Protein AF-A0A257W287-F1 (afdb_monomer_lite)

Radius of gyration: 28.53 Å; chains: 1; bounding box: 64×40×106 Å

Foldseek 3Di:
DDDDDDDDDDDDDDDDDDDDDPPPPCPFKFFKDFAFFFKFFAFFPALDDFFFFDKAAAFRWGFKTFIFAFKWKAFPAKWWDDFLNDIDIDGRPFTWTWTPDMDIQCCVVFDPPKIKTKGPDLPQCVVVVVVVVVVVPPVVPVFFDSRKIKMFIDRPNPQWTQWIAIGGGPGRVRGDIDGTDITGIDMDGGHGQPADFMWTKTWHFDAQFLATAIFIWTAGNRDTDGAQWEWEDEPDDPDDTDTGGNGRRPGQVNPQDWDDDDQWIKTFHHADRPSRMTTIRGDDHRDRDSWRFDDDNHYTYTYD

Sequence (304 aa):
MKTAARRALAMVTAGPMLALWSTPTFAGSKPYDATLTGYVVQQSGKSMSLGEGVVLKEHDVVFRGKLAWFDTATLATPVTFTAAGGEFTVVQTAVLRLAAKVIGGDLETLPKGTRTYCDNNHHNTAKGLANLASAGLLSLGARLRSDTQVCLVDKDANGDFESAFVIGIKKPEDRHLVDITPVTYTDKMLTPIEGDSVVEVEYLDGDALSGPQFSINMRVAGEHFQFAALHMFALRSGSIPMRVPSRQPVKAKKLPQYLSFGSAQLMAQAIDPFTRAATVDILSDFRLDGFVIQPLPQYLYIYY

Structure (mmCIF, N/CA/C/O backbone):
data_AF-A0A257W287-F1
#
_entry.id   AF-A0A257W287-F1
#
loop_
_atom_site.group_PDB
_atom_site.id
_atom_site.type_symbol
_atom_site.label_atom_id
_atom_site.label_alt_id
_atom_site.label_comp_id
_atom_site.label_asym_id
_atom_site.label_entity_id
_atom_site.label_seq_id
_atom_site.pdbx_PDB_ins_code
_atom_site.Cartn_x
_atom_site.Cartn_y
_atom_site.Cartn_z
_atom_site.occupancy
_atom_site.B_iso_or_equiv
_atom_site.auth_seq_id
_atom_site.auth_comp_id
_atom_site.auth_asym_id
_atom_site.auth_atom_id
_atom_site.pdbx_PDB_model_num
ATOM 1 N N . MET A 1 1 ? 41.397 -10.241 73.190 1.00 38.38 1 MET A N 1
ATOM 2 C CA . MET A 1 1 ? 40.878 -8.856 73.216 1.00 38.38 1 M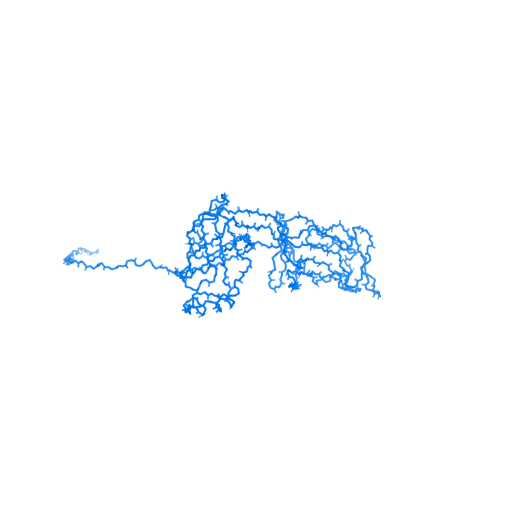ET A CA 1
ATOM 3 C C . MET A 1 1 ? 39.368 -8.901 73.436 1.00 38.38 1 MET A C 1
ATOM 5 O O . MET A 1 1 ? 38.695 -9.525 72.636 1.00 38.38 1 MET A O 1
ATOM 9 N N . LYS A 1 2 ? 38.908 -8.314 74.555 1.00 33.53 2 LYS A N 1
ATOM 10 C CA . LYS A 1 2 ? 37.625 -7.612 74.822 1.00 33.53 2 LYS A CA 1
ATOM 11 C C . LYS A 1 2 ? 36.305 -8.214 74.274 1.00 33.53 2 LYS A C 1
ATOM 13 O O . LYS A 1 2 ? 36.070 -8.192 73.078 1.00 33.53 2 LYS A O 1
ATOM 18 N N . THR A 1 3 ? 35.477 -8.819 75.144 1.00 32.03 3 THR A N 1
ATOM 19 C CA . THR A 1 3 ? 34.217 -8.270 75.748 1.00 32.03 3 THR A CA 1
ATOM 20 C C . THR A 1 3 ? 33.132 -7.897 74.727 1.00 32.03 3 THR A C 1
ATOM 22 O O . THR A 1 3 ? 33.350 -7.015 73.914 1.00 32.03 3 THR A O 1
ATOM 25 N N . ALA A 1 4 ? 31.998 -8.599 74.657 1.00 32.81 4 ALA A N 1
ATOM 26 C CA . ALA A 1 4 ? 30.838 -8.593 75.569 1.00 32.81 4 ALA A CA 1
ATOM 27 C C . ALA A 1 4 ? 29.688 -7.694 75.067 1.00 32.81 4 ALA A C 1
ATOM 29 O O . ALA A 1 4 ? 29.856 -6.496 74.895 1.00 32.81 4 ALA A O 1
ATOM 30 N N . ALA A 1 5 ? 28.527 -8.338 74.899 1.00 32.84 5 ALA A N 1
ATOM 31 C CA . ALA A 1 5 ? 27.182 -7.934 75.318 1.00 32.84 5 ALA A CA 1
ATOM 32 C C . ALA A 1 5 ? 26.732 -6.460 75.226 1.00 32.84 5 ALA A C 1
ATOM 34 O O . ALA A 1 5 ? 27.292 -5.589 75.884 1.00 32.84 5 ALA A O 1
ATOM 35 N N . ARG A 1 6 ? 25.550 -6.261 74.616 1.00 36.09 6 ARG A N 1
ATOM 36 C CA . ARG A 1 6 ? 24.367 -5.535 75.156 1.00 36.09 6 ARG A CA 1
ATOM 37 C C . ARG A 1 6 ? 23.247 -5.608 74.095 1.00 36.09 6 ARG A C 1
ATOM 39 O O . ARG A 1 6 ? 23.509 -5.315 72.940 1.00 36.09 6 ARG A O 1
ATOM 46 N N . ARG A 1 7 ? 22.078 -6.229 74.349 1.00 33.03 7 ARG A N 1
ATOM 47 C CA . ARG A 1 7 ? 20.906 -5.718 75.115 1.00 33.03 7 ARG A CA 1
ATOM 48 C C . ARG A 1 7 ? 20.539 -4.285 74.697 1.00 33.03 7 ARG A C 1
ATOM 50 O O . ARG A 1 7 ? 21.424 -3.450 74.668 1.00 33.03 7 ARG A O 1
ATOM 57 N N . ALA A 1 8 ? 19.295 -3.867 74.507 1.00 29.14 8 ALA A N 1
ATOM 58 C CA . ALA A 1 8 ? 17.949 -4.440 74.552 1.00 29.14 8 ALA A CA 1
ATOM 59 C C . ALA A 1 8 ? 16.9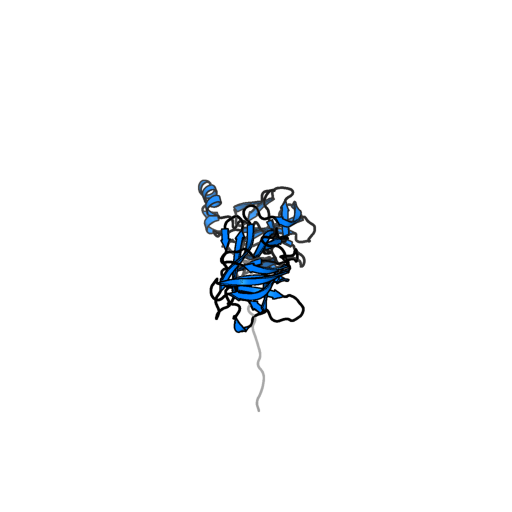80 -3.252 74.307 1.00 29.14 8 ALA A C 1
ATOM 61 O O . ALA A 1 8 ? 17.412 -2.114 74.475 1.00 29.14 8 ALA A O 1
ATOM 62 N N . LEU A 1 9 ? 15.684 -3.545 74.100 1.00 26.72 9 LEU A N 1
ATOM 63 C CA . LEU A 1 9 ? 14.518 -2.657 74.337 1.00 26.72 9 LEU A CA 1
ATOM 64 C C . LEU A 1 9 ? 14.359 -1.451 73.381 1.00 26.72 9 LEU A C 1
ATOM 66 O O . LEU A 1 9 ? 15.337 -0.853 72.971 1.00 26.72 9 LEU A O 1
ATOM 70 N N . ALA A 1 10 ? 13.170 -0.990 72.985 1.00 28.42 10 ALA A N 1
ATOM 71 C CA . ALA A 1 10 ? 11.774 -1.230 73.372 1.00 28.42 10 ALA A CA 1
ATOM 72 C C . ALA A 1 10 ? 10.884 -0.855 72.154 1.00 28.42 10 ALA A C 1
ATOM 74 O O . ALA A 1 10 ? 11.249 0.028 71.385 1.00 28.42 10 ALA A O 1
ATOM 75 N N . MET A 1 11 ? 9.842 -1.611 71.792 1.00 31.05 11 MET A N 1
ATOM 76 C CA . MET A 1 11 ? 8.433 -1.418 72.199 1.00 31.05 11 MET A CA 1
ATOM 77 C C . MET A 1 11 ? 7.930 0.041 72.247 1.00 31.05 11 MET A C 1
ATOM 79 O O . MET A 1 11 ? 8.179 0.728 73.230 1.00 31.05 11 MET A O 1
ATOM 83 N N . VAL A 1 12 ? 7.126 0.426 71.243 1.00 29.05 12 VAL A N 1
ATOM 84 C CA . VAL A 1 12 ? 6.055 1.457 71.259 1.00 29.05 12 VAL A CA 1
ATOM 85 C C . VAL A 1 12 ? 5.021 0.994 70.206 1.00 29.05 12 VAL A C 1
ATOM 87 O O . VAL A 1 12 ? 5.336 0.963 69.024 1.00 29.05 12 VAL A O 1
ATOM 90 N N . THR A 1 13 ? 4.011 0.197 70.573 1.00 28.14 13 THR A N 1
ATOM 91 C CA . THR A 1 13 ? 2.615 0.557 70.930 1.00 28.14 13 THR A CA 1
ATOM 92 C C . THR A 1 13 ? 1.746 1.167 69.816 1.00 28.14 13 THR A C 1
ATOM 94 O O . THR A 1 13 ? 2.021 2.265 69.356 1.00 28.14 13 THR A O 1
ATOM 97 N N . ALA A 1 14 ? 0.623 0.469 69.571 1.00 24.55 14 ALA A N 1
ATOM 98 C CA . ALA A 1 14 ? -0.731 0.942 69.230 1.00 24.55 14 ALA A CA 1
ATOM 99 C C . ALA A 1 14 ? -1.014 1.589 67.848 1.00 24.55 14 ALA A C 1
ATOM 101 O O . ALA A 1 14 ? -0.384 2.560 67.454 1.00 24.55 14 ALA A O 1
ATOM 102 N N . GLY A 1 15 ? -2.024 1.039 67.144 1.00 23.03 15 GLY A N 1
ATOM 103 C CA . GLY A 1 15 ? -2.629 1.560 65.895 1.00 23.03 15 GLY A CA 1
ATOM 104 C C . GLY A 1 15 ? -3.551 2.776 66.119 1.00 23.03 15 GLY A C 1
ATOM 105 O O . GLY A 1 15 ? -3.320 3.484 67.096 1.00 23.03 15 GLY A O 1
ATOM 106 N N . PRO A 1 16 ? -4.634 3.024 65.336 1.00 39.44 16 PRO A N 1
ATOM 107 C CA . PRO A 1 16 ? -5.158 2.374 64.120 1.00 39.44 16 PRO A CA 1
ATOM 108 C C . PRO A 1 16 ? -5.398 3.356 62.929 1.00 39.44 16 PRO A C 1
ATOM 110 O O . PRO A 1 16 ? -5.154 4.547 63.041 1.00 39.44 16 PRO A O 1
ATOM 113 N N . MET A 1 17 ? -5.946 2.831 61.817 1.00 28.72 17 MET A N 1
ATOM 114 C CA . MET A 1 17 ? -6.668 3.520 60.720 1.00 28.72 17 MET A CA 1
ATOM 115 C C . MET A 1 17 ? -5.979 4.664 59.948 1.00 28.72 17 MET A C 1
ATOM 117 O O . MET A 1 17 ? -5.855 5.773 60.442 1.00 28.72 17 MET A O 1
ATOM 121 N N . LEU A 1 18 ? -5.745 4.432 58.649 1.00 27.27 18 LEU A N 1
ATOM 122 C CA . LEU A 1 18 ? -6.130 5.341 57.558 1.00 27.27 18 LEU A CA 1
ATOM 123 C C . LEU A 1 18 ? -6.094 4.549 56.242 1.00 27.27 18 LEU A C 1
ATOM 125 O O . LEU A 1 18 ? -5.037 4.191 55.729 1.00 27.27 18 LEU A O 1
ATOM 129 N N . ALA A 1 19 ? -7.277 4.240 55.717 1.00 37.97 19 ALA A N 1
ATOM 130 C CA . ALA A 1 19 ? -7.436 3.855 54.327 1.00 37.97 19 ALA A CA 1
ATOM 131 C C . ALA A 1 19 ? -7.047 5.054 53.465 1.00 37.97 19 ALA A C 1
ATOM 133 O O . ALA A 1 19 ? -7.680 6.089 53.624 1.00 37.97 19 ALA A O 1
ATOM 134 N N . LEU A 1 20 ? -6.093 4.926 52.539 1.00 24.42 20 LEU A N 1
ATOM 135 C CA . LEU A 1 20 ? -6.160 5.699 51.304 1.00 24.42 20 LEU A CA 1
ATOM 136 C C . LEU A 1 20 ? -5.387 5.039 50.141 1.00 24.42 20 LEU A C 1
ATOM 138 O O . LEU A 1 20 ? -4.166 4.969 50.157 1.00 24.42 20 LEU A O 1
ATOM 142 N N . TRP A 1 21 ? -6.144 4.605 49.127 1.00 26.42 21 TRP A N 1
ATOM 143 C CA . TRP A 1 21 ? -5.819 4.687 47.698 1.00 26.42 21 TRP A CA 1
ATOM 144 C C . TRP A 1 21 ? -4.451 4.138 47.263 1.00 26.42 21 TRP A C 1
ATOM 146 O O . TRP A 1 21 ? -3.503 4.884 47.033 1.00 26.42 21 TRP A O 1
ATOM 156 N N . SER A 1 22 ? -4.389 2.837 46.973 1.00 26.45 22 SER A N 1
ATOM 157 C CA . SER A 1 22 ? -3.485 2.361 45.925 1.00 26.45 22 SER A CA 1
ATOM 158 C C . SER A 1 22 ? -4.056 2.786 44.571 1.00 26.45 22 SER A C 1
ATOM 160 O O . SER A 1 22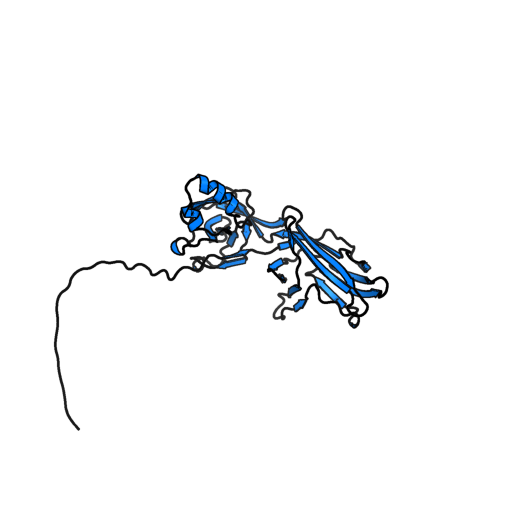 ? -4.734 2.014 43.895 1.00 26.45 22 SER A O 1
ATOM 162 N N . THR A 1 23 ? -3.829 4.040 44.178 1.00 28.97 23 THR A N 1
ATOM 163 C CA . THR A 1 23 ? -3.925 4.411 42.764 1.00 28.97 23 THR A CA 1
ATOM 164 C C . THR A 1 23 ? -2.892 3.573 42.014 1.00 28.97 23 THR A C 1
ATOM 166 O O . THR A 1 23 ? -1.709 3.676 42.358 1.00 28.97 23 THR A O 1
ATOM 169 N N . PRO A 1 24 ? -3.264 2.749 41.018 1.00 35.28 24 PRO A N 1
ATOM 170 C CA . PRO A 1 24 ? -2.263 2.211 40.118 1.00 35.28 24 PRO A CA 1
ATOM 171 C C . PRO A 1 24 ? -1.605 3.407 39.432 1.00 35.28 24 PRO A C 1
ATOM 173 O O . PRO A 1 24 ? -2.252 4.191 38.737 1.00 35.28 24 PRO A O 1
ATOM 176 N N . THR A 1 25 ? -0.315 3.590 39.682 1.00 32.22 25 THR A N 1
ATOM 177 C CA . THR A 1 25 ? 0.517 4.520 38.929 1.00 32.22 25 THR A CA 1
ATOM 178 C C . THR A 1 25 ? 0.606 4.002 37.499 1.00 32.22 25 THR A C 1
ATOM 180 O O . THR A 1 25 ? 1.490 3.211 37.178 1.00 32.22 25 THR A O 1
ATOM 183 N N . PHE A 1 26 ? -0.317 4.432 36.635 1.00 39.69 26 PHE A N 1
ATOM 184 C CA . PHE A 1 26 ? -0.131 4.362 35.191 1.00 39.69 26 PHE A CA 1
ATOM 185 C C . PHE A 1 26 ? 1.010 5.320 34.836 1.00 39.69 26 PHE A C 1
ATOM 187 O O . PHE A 1 26 ? 0.801 6.499 34.552 1.00 39.69 26 PHE A O 1
ATOM 194 N N . ALA A 1 27 ? 2.244 4.816 34.880 1.00 42.00 27 ALA A N 1
ATOM 195 C CA . ALA A 1 27 ? 3.313 5.367 34.063 1.00 42.00 27 ALA A CA 1
ATOM 196 C C . ALA A 1 27 ? 2.775 5.388 32.623 1.00 42.00 27 ALA A C 1
ATOM 198 O O . ALA A 1 27 ? 2.447 4.336 32.079 1.00 42.00 27 ALA A O 1
ATOM 199 N N . GLY A 1 28 ? 2.541 6.596 32.100 1.00 54.72 28 GLY A N 1
ATOM 200 C CA . GLY A 1 28 ? 1.595 6.856 31.014 1.00 54.72 28 GLY A CA 1
ATOM 201 C C . GLY A 1 28 ? 1.690 5.863 29.859 1.00 54.72 28 GLY A C 1
ATOM 202 O O . GLY A 1 28 ? 2.752 5.695 29.260 1.00 54.72 28 GLY A O 1
ATOM 203 N N . SER A 1 29 ? 0.564 5.222 29.547 1.00 70.12 29 SER A N 1
ATOM 204 C CA . SER A 1 29 ? 0.430 4.313 28.413 1.00 70.12 29 SER A CA 1
ATOM 205 C C . SER A 1 29 ? 0.940 4.985 27.133 1.00 70.12 29 SER A C 1
ATOM 207 O O . SER A 1 29 ? 0.648 6.158 26.861 1.00 70.12 29 SER A O 1
ATOM 209 N N . LYS A 1 30 ? 1.759 4.276 26.346 1.00 84.12 30 LYS A N 1
ATOM 210 C CA . LYS A 1 30 ? 2.281 4.817 25.080 1.00 84.12 30 LYS A CA 1
ATOM 211 C C . LYS A 1 30 ? 1.107 5.140 24.139 1.00 84.12 30 LYS A C 1
ATOM 213 O O . LYS A 1 30 ? 0.099 4.442 24.192 1.00 84.12 30 LYS A O 1
ATOM 218 N N . PRO A 1 31 ? 1.188 6.176 23.289 1.00 84.06 31 PRO A N 1
ATOM 219 C CA . PRO A 1 31 ? 0.168 6.412 22.269 1.00 84.06 31 PRO A CA 1
ATOM 220 C C . PRO A 1 31 ? -0.023 5.182 21.380 1.00 84.06 31 PRO A C 1
ATOM 222 O O . PRO A 1 31 ? 0.960 4.506 21.075 1.00 84.06 31 PRO A O 1
ATOM 225 N N . TYR A 1 32 ? -1.263 4.923 20.960 1.00 86.19 32 TYR A N 1
ATOM 226 C CA . TYR A 1 32 ? -1.515 3.940 19.914 1.00 86.19 32 TYR A CA 1
ATOM 227 C C . TYR A 1 32 ? -0.883 4.372 18.601 1.00 86.19 32 TYR A C 1
ATOM 229 O O . TYR A 1 32 ? -0.931 5.553 18.248 1.00 86.19 32 TYR A O 1
ATOM 237 N N . ASP A 1 33 ? -0.342 3.398 17.886 1.00 83.94 33 ASP A N 1
ATOM 238 C CA . ASP A 1 33 ? 0.127 3.547 16.518 1.00 83.94 33 ASP A CA 1
ATOM 239 C C . ASP A 1 33 ? -0.090 2.235 15.756 1.00 83.94 33 ASP A C 1
ATOM 241 O O . ASP A 1 33 ? -0.025 1.144 16.336 1.00 83.94 33 ASP A O 1
ATOM 245 N N . ALA A 1 34 ? -0.350 2.347 14.458 1.00 81.12 34 ALA A N 1
ATOM 246 C CA . ALA A 1 34 ? -0.553 1.218 13.569 1.00 81.12 34 ALA A CA 1
ATOM 247 C C . ALA A 1 34 ? 0.189 1.430 12.253 1.00 81.12 34 ALA A C 1
ATOM 249 O O . ALA A 1 34 ? 0.071 2.449 11.579 1.00 81.12 34 ALA A O 1
ATOM 250 N N . THR A 1 35 ? 0.930 0.408 11.845 1.00 79.62 35 THR A N 1
ATOM 251 C CA . THR A 1 35 ? 1.483 0.309 10.499 1.00 79.62 35 THR A CA 1
ATOM 252 C C . THR A 1 35 ? 0.525 -0.516 9.657 1.00 79.62 35 THR A C 1
ATOM 254 O O . THR A 1 35 ? 0.447 -1.730 9.830 1.00 79.62 35 THR A O 1
ATOM 257 N N . LEU A 1 36 ? -0.211 0.132 8.755 1.00 78.50 36 LEU A N 1
ATOM 258 C CA . LEU A 1 36 ? -1.114 -0.557 7.831 1.00 78.50 36 LEU A CA 1
ATOM 259 C C . LEU A 1 36 ? -0.336 -1.345 6.777 1.00 78.50 36 LEU A C 1
ATOM 261 O O . LEU A 1 36 ? 0.726 -0.908 6.328 1.00 78.50 36 LEU A O 1
ATOM 265 N N . THR A 1 37 ? -0.880 -2.481 6.338 1.00 72.75 37 THR A N 1
ATOM 266 C CA . THR A 1 37 ? -0.349 -3.204 5.179 1.00 72.75 37 THR A CA 1
ATOM 267 C C . THR A 1 37 ? -0.346 -2.282 3.964 1.00 72.75 37 THR A C 1
ATOM 269 O O . THR A 1 37 ? -1.329 -1.579 3.712 1.00 72.75 37 THR A O 1
ATOM 272 N N . GLY A 1 38 ? 0.762 -2.262 3.230 1.00 71.44 38 GLY A N 1
ATOM 273 C CA . GLY A 1 38 ? 0.953 -1.432 2.040 1.00 71.44 38 GLY A CA 1
ATOM 274 C C . GLY A 1 38 ? 0.131 -1.866 0.820 1.00 71.44 38 GLY A C 1
ATOM 275 O O . GLY A 1 38 ? -0.816 -2.650 0.918 1.00 71.44 38 GLY A O 1
ATOM 276 N N . TYR A 1 39 ? 0.495 -1.322 -0.339 1.00 77.19 39 TYR A N 1
ATOM 277 C CA . TYR A 1 39 ? -0.195 -1.570 -1.607 1.00 77.19 39 TYR A CA 1
ATOM 278 C C . TYR A 1 39 ? 0.367 -2.787 -2.325 1.00 77.19 39 TYR A C 1
ATOM 280 O O . TYR A 1 39 ? 1.576 -2.975 -2.325 1.00 77.19 39 TYR A O 1
ATOM 288 N N . VAL A 1 40 ? -0.487 -3.535 -3.013 1.00 76.12 40 VAL A N 1
ATOM 289 C CA . VAL A 1 40 ? -0.095 -4.605 -3.931 1.00 76.12 40 VAL A CA 1
ATOM 290 C C . VAL A 1 40 ? -0.272 -4.152 -5.359 1.00 76.12 40 VAL A C 1
ATOM 292 O O . VAL A 1 40 ? -1.281 -3.540 -5.707 1.00 76.12 40 VAL A O 1
ATOM 295 N N . VAL A 1 41 ? 0.697 -4.494 -6.198 1.00 77.00 41 VAL A N 1
ATOM 296 C CA . VAL A 1 41 ? 0.580 -4.314 -7.640 1.00 77.00 41 VAL A CA 1
ATOM 297 C C . VAL A 1 41 ? -0.219 -5.483 -8.202 1.00 77.00 41 VAL A C 1
ATOM 299 O O . VAL A 1 41 ? 0.232 -6.626 -8.201 1.00 77.00 41 VAL A O 1
ATOM 302 N N . GLN A 1 42 ? -1.437 -5.208 -8.653 1.00 71.06 42 GLN A N 1
ATOM 303 C CA . GLN A 1 42 ? -2.208 -6.148 -9.449 1.00 71.06 42 GLN A CA 1
ATOM 304 C C . GLN A 1 42 ? -1.619 -6.236 -10.851 1.00 71.06 42 GLN A C 1
ATOM 306 O O . GLN A 1 42 ? -1.116 -5.244 -11.390 1.00 71.06 42 GLN A O 1
ATOM 311 N N . GLN A 1 43 ? -1.711 -7.436 -11.430 1.00 62.84 43 GLN A N 1
ATOM 312 C CA . GLN A 1 43 ? -1.165 -7.737 -12.743 1.00 62.84 43 GLN A CA 1
ATOM 313 C C . GLN A 1 43 ? -1.544 -6.652 -13.756 1.00 62.84 43 GLN A C 1
ATOM 315 O O . GLN A 1 43 ? -2.700 -6.250 -13.901 1.00 62.84 43 GLN A O 1
ATOM 320 N N . SER A 1 44 ? -0.492 -6.175 -14.402 1.00 56.44 44 SER A N 1
ATOM 321 C CA . SER A 1 44 ? -0.454 -5.070 -15.342 1.00 56.44 44 SER A CA 1
ATOM 322 C C . SER A 1 44 ? -1.458 -5.235 -16.492 1.00 56.44 44 SER A C 1
ATOM 324 O O . SER A 1 44 ? -1.598 -6.307 -17.087 1.00 56.44 44 SER A O 1
ATOM 326 N N . GLY A 1 45 ? -2.120 -4.131 -16.846 1.00 55.56 45 GLY A N 1
ATOM 327 C CA . GLY A 1 45 ? -2.448 -3.888 -18.245 1.00 55.56 45 GLY A CA 1
ATOM 328 C C . GLY A 1 45 ? -1.192 -3.297 -18.877 1.00 55.56 45 GLY A C 1
ATOM 329 O O . GLY A 1 45 ? -0.895 -2.134 -18.619 1.00 55.56 45 GLY A O 1
ATOM 330 N N . LYS A 1 46 ? -0.431 -4.103 -19.626 1.00 57.66 46 LYS A N 1
ATOM 331 C CA . LYS A 1 46 ? 0.877 -3.715 -20.182 1.00 57.66 46 LYS A CA 1
ATOM 332 C C . LYS A 1 46 ? 0.821 -2.381 -20.918 1.00 57.66 46 LYS A C 1
ATOM 334 O O . LYS A 1 46 ? -0.028 -2.209 -21.788 1.00 57.66 46 LYS A O 1
ATOM 339 N N . SER A 1 47 ? 1.789 -1.505 -20.648 1.00 62.91 47 SER A N 1
ATOM 340 C CA . SER A 1 47 ? 2.071 -0.361 -21.525 1.00 62.91 47 SER A CA 1
ATOM 341 C C . SER A 1 47 ? 2.873 -0.789 -22.763 1.00 62.91 47 SER A C 1
ATOM 343 O O . SER A 1 47 ? 2.590 -0.310 -23.857 1.00 62.91 47 SER A O 1
ATOM 345 N N . MET A 1 48 ? 3.812 -1.739 -22.619 1.00 73.75 48 MET A N 1
ATOM 346 C CA . MET A 1 48 ? 4.607 -2.310 -23.719 1.00 73.75 48 MET A CA 1
ATOM 347 C C . MET A 1 48 ? 4.624 -3.847 -23.696 1.00 73.75 48 MET A C 1
ATOM 349 O O . MET A 1 48 ? 4.520 -4.479 -22.642 1.00 73.75 48 MET A O 1
ATOM 353 N N . SER A 1 49 ? 4.737 -4.476 -24.870 1.00 74.31 49 SER A N 1
ATOM 354 C CA . SER A 1 49 ? 4.826 -5.937 -25.003 1.00 74.31 49 SER A CA 1
ATOM 355 C C . SER A 1 49 ? 6.175 -6.470 -24.517 1.00 74.31 49 SER A C 1
ATOM 357 O O . SER A 1 49 ? 7.203 -5.843 -24.745 1.00 74.31 49 SER A O 1
ATOM 359 N N . LEU A 1 50 ? 6.178 -7.666 -23.913 1.00 80.19 50 LEU A N 1
ATOM 360 C CA . LEU A 1 50 ? 7.429 -8.390 -23.647 1.00 80.19 50 LEU A CA 1
ATOM 361 C C . LEU A 1 50 ? 8.141 -8.660 -24.970 1.00 80.19 50 LEU A C 1
ATOM 363 O O . LEU A 1 50 ? 7.476 -8.967 -25.963 1.00 80.19 50 LEU A O 1
ATOM 367 N N . GLY A 1 51 ? 9.465 -8.581 -24.969 1.00 81.06 51 GLY A N 1
ATOM 368 C CA . GLY A 1 51 ? 10.242 -8.782 -26.182 1.00 81.06 51 GLY A CA 1
ATOM 369 C C . GLY A 1 51 ? 11.651 -8.225 -26.085 1.00 81.06 51 GLY A C 1
ATOM 370 O O . GLY A 1 51 ? 11.974 -7.451 -25.183 1.00 81.06 51 GLY A O 1
ATOM 371 N N . GLU A 1 52 ? 12.471 -8.656 -27.032 1.00 84.94 52 GLU A N 1
ATOM 372 C CA . GLU A 1 52 ? 13.854 -8.225 -27.201 1.00 84.94 52 GLU A CA 1
ATOM 373 C C . GLU A 1 52 ? 13.917 -6.954 -28.060 1.00 84.94 52 GLU A C 1
ATOM 375 O O . GLU A 1 52 ? 13.123 -6.781 -28.989 1.00 84.94 52 GLU A O 1
ATOM 380 N N . GLY A 1 53 ? 14.869 -6.071 -27.766 1.00 86.00 53 GLY A N 1
ATOM 381 C CA . GLY A 1 53 ? 15.190 -4.915 -28.604 1.00 86.00 53 GLY A CA 1
ATOM 382 C C . GLY A 1 53 ? 14.132 -3.809 -28.636 1.00 86.00 53 GLY A C 1
ATOM 383 O O . GLY A 1 53 ? 14.054 -3.068 -29.618 1.00 86.00 53 GLY A O 1
ATOM 384 N N . VAL A 1 54 ? 13.317 -3.672 -27.589 1.00 91.25 54 VAL A N 1
ATOM 385 C CA . VAL A 1 54 ? 12.355 -2.570 -27.458 1.00 91.25 54 VAL A CA 1
ATOM 386 C C . VAL A 1 54 ? 13.116 -1.250 -27.348 1.00 91.25 54 VAL A C 1
ATOM 388 O O . VAL A 1 54 ? 13.991 -1.095 -26.497 1.00 91.25 54 VAL A O 1
ATOM 391 N N . VAL A 1 55 ? 12.780 -0.290 -28.208 1.00 92.44 55 VAL A N 1
ATOM 392 C CA . VAL A 1 55 ? 13.387 1.045 -28.200 1.00 92.44 55 VAL A CA 1
ATOM 393 C C . VAL A 1 55 ? 12.501 1.993 -27.403 1.00 92.44 55 VAL A C 1
ATOM 395 O O . VAL A 1 55 ? 11.360 2.237 -27.789 1.00 92.44 55 VAL A O 1
ATOM 398 N N . LEU A 1 56 ? 13.047 2.530 -26.317 1.00 90.88 56 LEU A N 1
ATOM 399 C CA . LEU A 1 56 ? 12.396 3.485 -25.428 1.00 90.88 56 LEU A CA 1
ATOM 400 C C . LEU A 1 56 ? 12.849 4.910 -25.739 1.00 90.88 56 LEU A C 1
ATOM 402 O O . LEU A 1 56 ? 14.045 5.170 -25.906 1.00 90.88 56 LEU A O 1
ATOM 406 N N . LYS A 1 57 ? 11.892 5.832 -25.763 1.00 91.75 57 LYS A N 1
ATOM 407 C CA . LYS A 1 57 ? 12.086 7.283 -25.832 1.00 91.75 57 LYS A CA 1
ATOM 408 C C . LYS A 1 57 ? 11.743 7.924 -24.495 1.00 91.75 57 LYS A C 1
ATOM 410 O O . LYS A 1 57 ? 10.997 7.350 -23.707 1.00 91.75 57 LYS A O 1
ATOM 415 N N . GLU A 1 58 ? 12.301 9.105 -24.249 1.00 90.25 58 GLU A N 1
ATOM 416 C CA . GLU A 1 58 ? 11.998 9.909 -23.062 1.00 90.25 58 GLU A CA 1
ATOM 417 C C . GLU A 1 58 ? 10.479 9.956 -22.801 1.00 90.25 58 GLU A C 1
ATOM 419 O O . GLU A 1 58 ? 9.682 10.199 -23.711 1.00 90.25 58 GLU A O 1
ATOM 424 N N . HIS A 1 59 ? 10.111 9.672 -21.552 1.00 89.81 59 HIS A N 1
ATOM 425 C CA . HIS A 1 59 ? 8.754 9.526 -21.020 1.00 89.81 59 HIS A CA 1
ATOM 426 C C . HIS A 1 59 ? 7.960 8.277 -21.442 1.00 89.81 59 HIS A C 1
ATOM 428 O O . HIS A 1 59 ? 6.777 8.159 -21.104 1.00 89.81 59 HIS A O 1
ATOM 434 N N . ASP A 1 60 ? 8.576 7.300 -22.115 1.00 91.44 60 ASP A N 1
ATOM 435 C CA . ASP A 1 60 ? 7.916 6.018 -22.374 1.00 91.44 60 ASP A CA 1
ATOM 436 C C . ASP A 1 60 ? 7.670 5.248 -21.067 1.00 91.44 60 ASP A C 1
ATOM 438 O O . ASP A 1 60 ? 8.579 4.985 -20.273 1.00 91.44 60 ASP A O 1
ATOM 442 N N . VAL A 1 61 ? 6.422 4.819 -20.862 1.00 89.06 61 VAL A N 1
ATOM 443 C CA . VAL A 1 61 ? 6.046 3.955 -19.737 1.00 89.06 61 VAL A CA 1
ATOM 444 C C . VAL A 1 61 ? 6.321 2.504 -20.110 1.00 89.06 61 VAL A C 1
ATOM 446 O O . VAL A 1 61 ? 5.622 1.912 -20.931 1.00 89.06 61 VAL A O 1
ATOM 449 N N . VAL A 1 62 ? 7.319 1.914 -19.460 1.00 86.38 62 VAL A N 1
ATOM 450 C CA . VAL A 1 62 ? 7.757 0.534 -19.700 1.00 86.38 62 VAL A CA 1
ATOM 451 C C . VAL A 1 62 ? 6.832 -0.457 -18.999 1.00 86.38 62 VAL A C 1
ATOM 453 O O . VAL A 1 62 ? 6.384 -1.436 -19.596 1.00 86.38 62 VAL A O 1
ATOM 456 N N . PHE A 1 63 ? 6.498 -0.177 -17.738 1.00 85.50 63 PHE A N 1
ATOM 457 C CA . PHE A 1 63 ? 5.624 -1.014 -16.916 1.00 85.50 63 PHE A CA 1
ATOM 458 C C . PHE A 1 63 ? 4.523 -0.175 -16.277 1.00 85.50 63 PHE A C 1
ATOM 460 O O . PHE A 1 63 ? 4.785 0.932 -15.811 1.00 85.50 63 PHE A O 1
ATOM 467 N N . ARG A 1 64 ? 3.305 -0.719 -16.201 1.00 86.88 64 ARG A N 1
ATOM 468 C CA . ARG A 1 64 ? 2.162 -0.090 -15.526 1.00 86.88 64 ARG A CA 1
ATOM 469 C C . ARG A 1 64 ? 1.344 -1.141 -14.789 1.00 86.88 64 ARG A C 1
ATOM 471 O O . ARG A 1 64 ? 0.761 -2.019 -15.413 1.00 86.88 64 ARG A O 1
ATOM 478 N N . GLY A 1 65 ? 1.252 -1.026 -13.472 1.00 83.12 65 GLY A N 1
ATOM 479 C CA . GLY A 1 65 ? 0.446 -1.905 -12.628 1.00 83.12 65 GLY A CA 1
ATOM 480 C C . GLY A 1 65 ? -0.667 -1.143 -11.920 1.00 83.12 65 GLY A C 1
ATOM 481 O O . GLY A 1 65 ? -0.470 -0.002 -11.504 1.00 83.12 65 GLY A O 1
ATOM 482 N N . LYS A 1 66 ? -1.838 -1.767 -11.763 1.00 85.69 66 LYS A N 1
ATOM 483 C CA . LYS A 1 66 ? -2.898 -1.218 -10.902 1.00 85.69 66 LYS A CA 1
ATOM 484 C C . LYS A 1 66 ? -2.567 -1.504 -9.445 1.00 85.69 66 LYS A C 1
ATOM 486 O O . LYS A 1 66 ? -2.025 -2.562 -9.142 1.00 85.69 66 LYS A O 1
ATOM 491 N N . LEU A 1 67 ? -2.909 -0.592 -8.545 1.00 84.50 67 LEU A N 1
ATOM 492 C CA . LEU A 1 67 ? -2.718 -0.800 -7.114 1.00 84.50 67 LEU A CA 1
ATOM 493 C C . LEU A 1 67 ? -3.986 -1.349 -6.458 1.00 84.50 67 LEU A C 1
ATOM 495 O O . LEU A 1 67 ? -5.108 -0.953 -6.778 1.00 84.50 67 LEU A O 1
ATOM 499 N N . ALA A 1 68 ? -3.782 -2.244 -5.503 1.00 83.62 68 ALA A N 1
ATOM 500 C CA . ALA A 1 68 ? -4.799 -2.789 -4.623 1.00 83.62 68 ALA A CA 1
ATOM 501 C C . ALA A 1 68 ? -4.327 -2.738 -3.171 1.00 83.62 68 ALA A C 1
ATOM 503 O O . ALA A 1 68 ? -3.131 -2.733 -2.883 1.00 83.62 68 ALA A O 1
ATOM 504 N N . TRP A 1 69 ? -5.267 -2.744 -2.241 1.00 83.94 69 TRP A N 1
ATOM 505 C CA . TRP A 1 69 ? -4.983 -3.044 -0.847 1.00 83.94 69 TRP A CA 1
ATOM 506 C C . TRP A 1 69 ? -4.683 -4.536 -0.692 1.00 83.94 69 TRP A C 1
ATOM 508 O O . TRP A 1 69 ? -5.375 -5.366 -1.282 1.00 83.94 69 TRP A O 1
ATOM 518 N N . PHE A 1 70 ? -3.657 -4.880 0.093 1.00 79.88 70 PHE A N 1
ATOM 519 C CA . PHE A 1 70 ? -3.278 -6.280 0.315 1.00 79.88 70 PHE A CA 1
ATOM 520 C C . PHE A 1 70 ? -4.410 -7.084 0.960 1.00 79.88 70 PHE A C 1
ATOM 522 O O . PHE A 1 70 ? -4.819 -8.101 0.406 1.00 79.88 70 PHE A O 1
ATOM 529 N N . ASP A 1 71 ? -4.924 -6.596 2.087 1.00 85.12 71 ASP A N 1
ATOM 530 C CA . ASP A 1 71 ? -5.992 -7.219 2.861 1.00 85.12 71 ASP A CA 1
ATOM 531 C C . ASP A 1 71 ? -6.875 -6.114 3.452 1.00 85.12 71 ASP A C 1
ATOM 533 O O . ASP A 1 71 ? -6.387 -5.148 4.059 1.00 85.12 71 ASP A O 1
ATOM 537 N N . THR A 1 72 ? -8.176 -6.238 3.216 1.00 90.25 72 THR A N 1
ATOM 538 C CA . THR A 1 72 ? -9.191 -5.309 3.701 1.00 90.25 72 THR A CA 1
ATOM 539 C C . THR A 1 72 ? -10.359 -6.047 4.317 1.00 90.25 72 THR A C 1
ATOM 541 O O . THR A 1 72 ? -10.750 -7.083 3.791 1.00 90.25 72 THR A O 1
ATOM 544 N N . ALA A 1 73 ? -10.982 -5.448 5.324 1.00 93.38 73 ALA A N 1
ATOM 545 C CA . ALA A 1 73 ? -12.236 -5.899 5.901 1.00 93.38 73 ALA A CA 1
ATOM 546 C C . ALA A 1 73 ? -13.369 -4.912 5.591 1.00 93.38 73 ALA A C 1
ATOM 548 O O . ALA A 1 73 ? -13.166 -3.695 5.551 1.00 93.38 73 ALA A O 1
ATOM 549 N N . THR A 1 74 ? -14.570 -5.454 5.406 1.00 92.44 74 THR A N 1
ATOM 550 C CA . THR A 1 74 ? -15.832 -4.703 5.336 1.00 92.44 74 THR A CA 1
ATOM 551 C C . THR A 1 74 ? -16.808 -5.278 6.348 1.00 92.44 74 THR A C 1
ATOM 553 O O . THR A 1 74 ? -16.845 -6.491 6.558 1.00 92.44 74 THR A O 1
ATOM 556 N N . LEU A 1 75 ? -17.570 -4.411 7.007 1.00 91.88 75 LEU A N 1
ATOM 557 C CA . LEU A 1 75 ? -18.458 -4.820 8.090 1.00 91.88 75 LEU A CA 1
ATOM 558 C C . LEU A 1 75 ? -19.784 -5.353 7.544 1.00 91.88 75 LEU A C 1
ATOM 560 O O . LEU A 1 75 ? -20.311 -4.830 6.563 1.00 91.88 75 LEU A O 1
ATOM 564 N N . ALA A 1 76 ? -20.375 -6.339 8.221 1.00 91.75 76 ALA A N 1
ATOM 565 C CA . ALA A 1 76 ? -21.747 -6.761 7.941 1.00 91.75 76 ALA A CA 1
ATOM 566 C C . ALA A 1 76 ? -22.775 -5.715 8.410 1.00 91.75 76 ALA A C 1
ATOM 568 O O . ALA A 1 76 ? -23.806 -5.530 7.767 1.00 91.75 76 ALA A O 1
ATOM 569 N N . THR A 1 77 ? -22.479 -4.997 9.495 1.00 90.31 77 THR A N 1
ATOM 570 C CA . THR A 1 77 ? -23.313 -3.925 10.060 1.00 90.31 77 THR A CA 1
ATOM 571 C C . THR A 1 77 ? -22.445 -2.780 10.585 1.00 90.31 77 THR A C 1
ATOM 573 O O . THR A 1 77 ? -21.296 -3.021 10.950 1.00 90.31 77 THR A O 1
ATOM 576 N N . PRO A 1 78 ? -22.954 -1.536 10.664 1.00 88.94 78 PRO A N 1
ATOM 577 C CA . PRO A 1 78 ? -22.221 -0.446 11.300 1.00 88.94 78 PRO A CA 1
ATOM 578 C C . PRO A 1 78 ? -21.852 -0.771 12.752 1.00 88.94 78 PRO A C 1
ATOM 580 O O . PRO A 1 78 ? -22.620 -1.423 13.460 1.00 88.94 78 PRO A O 1
ATOM 583 N N . VAL A 1 79 ? -20.702 -0.272 13.196 1.00 87.31 79 VAL A N 1
ATOM 584 C CA . VAL A 1 79 ? -20.228 -0.385 14.581 1.00 87.31 79 VAL A CA 1
ATOM 585 C C . VAL A 1 79 ? -20.201 1.004 15.193 1.00 87.31 79 VAL A C 1
ATOM 587 O O . VAL A 1 79 ? -19.573 1.904 14.635 1.00 87.31 79 VAL A O 1
ATOM 590 N N . THR A 1 80 ? -20.821 1.165 16.358 1.00 87.38 80 THR A N 1
ATOM 591 C CA . THR A 1 80 ? -20.762 2.399 17.148 1.00 87.38 80 THR A CA 1
ATOM 592 C C . THR A 1 80 ? -20.214 2.090 18.532 1.00 87.38 80 THR A C 1
ATOM 594 O O . THR A 1 80 ? -20.636 1.128 19.173 1.00 87.38 80 THR A O 1
ATOM 597 N N . PHE A 1 81 ? -19.263 2.895 18.998 1.00 86.06 81 PHE A N 1
ATOM 598 C CA . PHE A 1 81 ? -18.643 2.731 20.310 1.00 86.06 81 PHE A CA 1
ATOM 599 C C . PHE A 1 81 ? -18.204 4.079 20.883 1.00 86.06 81 PHE A C 1
ATOM 601 O O . PHE A 1 81 ? -18.036 5.057 20.156 1.00 86.06 81 PHE A O 1
ATOM 608 N N . THR A 1 82 ? -18.008 4.136 22.200 1.00 85.50 82 THR A N 1
ATOM 609 C CA . THR A 1 82 ? -17.541 5.348 22.885 1.00 85.50 82 THR A CA 1
ATOM 610 C C . THR A 1 82 ? -16.082 5.192 23.292 1.00 85.50 82 THR A C 1
ATOM 612 O O . THR A 1 82 ? -15.741 4.249 23.996 1.00 85.50 82 THR A O 1
ATOM 615 N N . ALA A 1 83 ? -15.229 6.142 22.912 1.00 84.19 83 ALA A N 1
ATOM 616 C CA . ALA A 1 83 ? -13.834 6.217 23.348 1.00 84.19 83 ALA A CA 1
ATOM 617 C C . ALA A 1 83 ? -13.459 7.669 23.676 1.00 84.19 83 ALA A C 1
ATOM 619 O O . ALA A 1 83 ? -13.946 8.602 23.043 1.00 84.19 83 ALA A O 1
ATOM 620 N N . ALA A 1 84 ? -12.617 7.900 24.688 1.00 82.56 84 ALA A N 1
ATOM 621 C CA . ALA A 1 84 ? -12.223 9.251 25.125 1.00 82.56 84 ALA A CA 1
ATOM 622 C C . ALA A 1 84 ? -13.402 10.232 25.369 1.00 82.56 84 ALA A C 1
ATOM 624 O O . ALA A 1 84 ? -13.251 11.449 25.226 1.00 82.56 84 ALA A O 1
ATOM 625 N N . GLY A 1 85 ? -14.583 9.708 25.726 1.00 76.69 85 GLY A N 1
ATOM 626 C CA . GLY A 1 85 ? -15.817 10.479 25.916 1.00 76.69 85 GLY A CA 1
ATOM 627 C C . GLY A 1 85 ? -16.511 10.941 24.627 1.00 76.69 85 GLY A C 1
ATOM 628 O O . GLY A 1 85 ? -17.394 11.792 24.705 1.00 76.69 85 GLY A O 1
ATOM 629 N N . GLY A 1 86 ? -16.104 10.432 23.461 1.00 75.38 86 GLY A N 1
ATOM 630 C CA . GLY A 1 86 ? -16.728 10.692 22.163 1.00 75.38 86 GLY A CA 1
ATOM 631 C C . GLY A 1 86 ? -17.277 9.415 21.538 1.00 75.38 86 GLY A C 1
ATOM 632 O O . GLY A 1 86 ? -16.716 8.338 21.731 1.00 75.38 86 GLY A O 1
ATOM 633 N N . GLU A 1 87 ? -18.368 9.546 20.791 1.00 81.06 87 GLU A N 1
ATOM 634 C CA . GLU A 1 87 ? -18.946 8.452 20.015 1.00 81.06 87 GLU A CA 1
ATOM 635 C C . GLU A 1 87 ? -18.266 8.366 18.643 1.00 81.06 87 GLU A C 1
ATOM 637 O O . GLU A 1 87 ? -18.134 9.364 17.930 1.00 81.06 87 GLU A O 1
ATOM 642 N N . PHE A 1 88 ? -17.832 7.165 18.279 1.00 83.38 88 PHE A N 1
ATOM 643 C CA . PHE A 1 88 ? -17.239 6.837 16.991 1.00 83.38 88 PHE A CA 1
ATOM 644 C C . PHE A 1 88 ? -18.139 5.841 16.279 1.00 83.38 88 PHE A C 1
ATOM 646 O O . PHE A 1 88 ? -18.624 4.894 16.894 1.00 83.38 88 PHE A O 1
ATOM 653 N N . THR A 1 89 ? -18.338 6.042 14.979 1.00 84.44 89 THR A N 1
ATOM 654 C CA . THR A 1 89 ? -19.104 5.119 14.141 1.00 84.44 89 THR A CA 1
ATOM 655 C C . THR A 1 89 ? -18.283 4.715 12.926 1.00 84.44 89 THR A C 1
ATOM 657 O O . THR A 1 89 ? -17.846 5.570 12.158 1.00 84.44 89 THR A O 1
ATOM 660 N N . VAL A 1 90 ? -18.113 3.408 12.737 1.00 86.50 90 VAL A N 1
ATOM 661 C CA . VAL A 1 90 ? -17.570 2.812 11.515 1.00 86.50 90 VAL A CA 1
ATOM 662 C C . VAL A 1 90 ? -18.744 2.311 10.687 1.00 86.50 90 VAL A C 1
ATOM 664 O O . VAL A 1 90 ? -19.483 1.418 11.101 1.00 86.50 90 VAL A O 1
ATOM 667 N N . VAL A 1 91 ? -18.954 2.925 9.524 1.00 85.38 91 VAL A N 1
ATOM 668 C CA . VAL A 1 91 ? -20.066 2.579 8.631 1.00 85.38 91 VAL A CA 1
ATOM 669 C C . VAL A 1 91 ? -19.796 1.275 7.881 1.00 85.38 91 VAL A C 1
ATOM 671 O O . VAL A 1 91 ? -18.650 0.920 7.626 1.00 85.38 91 VAL A O 1
ATOM 674 N N . GLN A 1 92 ? -20.862 0.590 7.465 1.00 84.88 92 GLN A N 1
ATOM 675 C CA . GLN A 1 92 ? -20.784 -0.695 6.758 1.00 84.88 92 GLN A CA 1
ATOM 676 C C . GLN A 1 92 ? -19.931 -0.639 5.477 1.00 84.88 92 GLN A C 1
ATOM 678 O O . GLN A 1 92 ? -19.217 -1.580 5.148 1.00 84.88 92 GLN A O 1
ATOM 683 N N . THR A 1 93 ? -19.987 0.486 4.761 1.00 81.94 93 THR A N 1
ATOM 684 C CA . THR A 1 93 ? -19.266 0.703 3.499 1.00 81.94 93 THR A CA 1
ATOM 685 C C . THR A 1 93 ? -17.803 1.100 3.693 1.00 81.94 93 THR A C 1
ATOM 687 O O . THR A 1 93 ? -17.110 1.348 2.707 1.00 81.94 93 THR A O 1
ATOM 690 N N . ALA A 1 94 ? -17.327 1.228 4.935 1.00 83.75 94 ALA A N 1
ATOM 691 C CA . ALA A 1 94 ? -15.937 1.560 5.200 1.00 83.75 94 ALA A CA 1
ATOM 692 C C . ALA A 1 94 ? -15.034 0.383 4.811 1.00 83.75 94 ALA A C 1
ATOM 694 O O . ALA A 1 94 ? -15.271 -0.759 5.202 1.00 83.75 94 ALA A O 1
ATOM 695 N N . VAL A 1 95 ? -13.976 0.681 4.057 1.00 86.38 95 VAL A N 1
ATOM 696 C CA . VAL A 1 95 ? -12.923 -0.284 3.736 1.00 86.38 95 VAL A CA 1
ATOM 697 C C . VAL A 1 95 ? -11.827 -0.142 4.783 1.00 86.38 95 VAL A C 1
ATOM 699 O O . VAL A 1 95 ? -11.051 0.816 4.754 1.00 86.38 95 VAL A O 1
ATOM 702 N N . LEU A 1 96 ? -11.771 -1.092 5.712 1.00 90.75 96 LEU A N 1
ATOM 703 C CA . LEU A 1 96 ? -10.746 -1.139 6.750 1.00 90.75 96 LEU A CA 1
ATOM 704 C C . LEU A 1 96 ? -9.537 -1.914 6.231 1.00 90.75 96 LEU A C 1
ATOM 706 O O . LEU A 1 96 ? -9.699 -2.942 5.583 1.00 90.75 96 LEU A O 1
ATOM 710 N N . ARG A 1 97 ? -8.320 -1.458 6.516 1.00 89.06 97 ARG A N 1
ATOM 711 C CA . ARG A 1 97 ? -7.076 -2.124 6.102 1.00 89.06 97 ARG A CA 1
ATOM 712 C C . ARG A 1 97 ? -6.450 -2.878 7.249 1.00 89.06 97 ARG A C 1
ATOM 714 O O . ARG A 1 97 ? -6.383 -2.348 8.356 1.00 89.06 97 ARG A O 1
ATOM 721 N N . LEU A 1 98 ? -5.911 -4.055 6.952 1.00 88.38 98 LEU A N 1
ATOM 722 C CA . LEU A 1 98 ? -5.147 -4.819 7.926 1.00 88.38 98 LEU A CA 1
ATOM 723 C C . LEU A 1 98 ? -3.952 -3.991 8.428 1.00 88.38 98 LEU A C 1
ATOM 725 O O . LEU A 1 98 ? -3.212 -3.377 7.654 1.00 88.38 98 LEU A O 1
ATOM 729 N N . ALA A 1 99 ? -3.744 -3.983 9.737 1.00 85.19 99 ALA A N 1
ATOM 730 C CA . ALA A 1 99 ? -2.555 -3.449 10.368 1.00 85.19 99 ALA A CA 1
ATOM 731 C C . ALA A 1 99 ? -1.486 -4.546 10.436 1.00 85.19 99 ALA A C 1
ATOM 733 O O . ALA A 1 99 ? -1.638 -5.541 11.138 1.00 85.19 99 ALA A O 1
ATOM 734 N N . ALA A 1 100 ? -0.374 -4.347 9.727 1.00 77.19 100 ALA A N 1
ATOM 735 C CA . ALA A 1 100 ? 0.798 -5.220 9.791 1.00 77.19 100 ALA A CA 1
ATOM 736 C C . ALA A 1 100 ? 1.456 -5.199 11.180 1.00 77.19 100 ALA A C 1
ATOM 738 O O . ALA A 1 100 ? 2.098 -6.163 11.595 1.00 77.19 100 ALA A O 1
ATOM 739 N N . LYS A 1 101 ? 1.325 -4.076 11.892 1.00 80.62 101 LYS A N 1
ATOM 740 C CA . LYS A 1 101 ? 1.800 -3.916 13.264 1.00 80.62 101 LYS A CA 1
ATOM 741 C C . LYS A 1 101 ? 0.933 -2.909 13.996 1.00 80.62 101 LYS A C 1
ATOM 743 O O . LYS A 1 101 ? 0.626 -1.861 13.441 1.00 80.62 101 LYS A O 1
ATOM 748 N N . VAL A 1 102 ? 0.635 -3.189 15.257 1.00 82.50 102 VAL A N 1
ATOM 749 C CA . VAL A 1 102 ? -0.003 -2.248 16.181 1.00 82.50 102 VAL A CA 1
ATOM 750 C C . VAL A 1 102 ? 0.799 -2.182 17.475 1.00 82.50 102 VAL A C 1
ATOM 752 O O . VAL A 1 102 ? 1.375 -3.186 17.897 1.00 82.50 102 VAL A O 1
ATOM 755 N N . ILE A 1 103 ? 0.916 -0.995 18.066 1.00 85.81 103 ILE A N 1
ATOM 756 C CA . ILE A 1 103 ? 1.670 -0.759 19.306 1.00 85.81 103 ILE A CA 1
ATOM 757 C C . ILE A 1 103 ? 0.969 0.274 20.188 1.00 85.81 103 ILE A C 1
ATOM 759 O O . ILE A 1 103 ? 0.217 1.109 19.693 1.00 85.81 103 ILE A O 1
ATOM 763 N N . GLY A 1 104 ? 1.288 0.268 21.483 1.00 87.12 104 GLY A N 1
ATOM 764 C CA . GLY A 1 104 ? 0.843 1.284 22.440 1.00 87.12 104 GLY A CA 1
ATOM 765 C C . GLY A 1 104 ? -0.391 0.892 23.253 1.00 87.12 104 GLY A C 1
ATOM 766 O O . GLY A 1 104 ? -0.877 -0.229 23.147 1.00 87.12 104 GLY A O 1
ATOM 767 N N . GLY A 1 105 ? -0.851 1.830 24.088 1.00 85.00 105 GLY A N 1
ATOM 768 C CA . GLY A 1 105 ? -1.942 1.680 25.057 1.00 85.00 105 GLY A CA 1
ATOM 769 C C . GLY A 1 105 ? -1.872 0.370 25.832 1.00 85.00 105 GLY A C 1
ATOM 770 O O . GLY A 1 105 ? -0.842 0.081 26.441 1.00 85.00 105 GLY A O 1
ATOM 771 N N . ASP A 1 106 ? -2.952 -0.404 25.783 1.00 83.62 106 ASP A N 1
ATOM 772 C CA . ASP A 1 106 ? -3.062 -1.744 26.364 1.00 83.62 106 ASP A CA 1
ATOM 773 C C . ASP A 1 106 ? -2.939 -2.881 25.325 1.00 83.62 106 ASP A C 1
ATOM 775 O O . ASP A 1 106 ? -3.141 -4.046 25.668 1.00 83.62 106 ASP A O 1
ATOM 779 N N . LEU A 1 107 ? -2.521 -2.597 24.080 1.00 82.81 107 LEU A N 1
ATOM 780 C CA . LEU A 1 107 ? -2.427 -3.602 23.001 1.00 82.81 107 LEU A CA 1
ATOM 781 C C . LEU A 1 107 ? -1.381 -4.691 23.261 1.00 82.81 107 LEU A C 1
ATOM 783 O O . LEU A 1 107 ? -1.459 -5.761 22.666 1.00 82.81 107 LEU A O 1
ATOM 787 N N . GLU A 1 108 ? -0.410 -4.455 24.149 1.00 74.19 108 GLU A N 1
ATOM 788 C CA . GLU A 1 108 ? 0.552 -5.487 24.570 1.00 74.19 108 GLU A CA 1
ATOM 789 C C . GLU A 1 108 ? -0.137 -6.688 25.249 1.00 74.19 108 GLU A C 1
ATOM 791 O O . GLU A 1 108 ? 0.463 -7.755 25.367 1.00 74.19 108 GLU A O 1
ATOM 796 N N . THR A 1 109 ? -1.397 -6.527 25.671 1.00 74.69 109 THR A N 1
ATOM 797 C CA . THR A 1 109 ? -2.218 -7.585 26.275 1.00 74.69 109 THR A CA 1
ATOM 798 C C . THR A 1 109 ? -2.976 -8.442 25.260 1.00 74.69 109 THR A C 1
ATOM 800 O O . THR A 1 109 ? -3.559 -9.456 25.646 1.00 74.69 109 THR A O 1
ATOM 803 N N . LEU A 1 110 ? -2.968 -8.075 23.973 1.00 79.94 110 LEU A N 1
ATOM 804 C CA . LEU A 1 110 ? -3.713 -8.806 22.953 1.00 79.94 110 LEU A CA 1
ATOM 805 C C . LEU A 1 110 ? -3.122 -10.204 22.693 1.00 79.94 110 LEU A C 1
ATOM 807 O O . LEU A 1 110 ? -1.895 -10.365 22.653 1.00 79.94 110 LEU A O 1
ATOM 811 N N . PRO A 1 111 ? -3.972 -11.225 22.469 1.00 81.50 111 PRO A N 1
ATOM 812 C CA . PRO A 1 111 ? -3.521 -12.560 22.101 1.00 81.50 111 PRO A CA 1
ATOM 813 C C . PRO A 1 111 ? -2.661 -12.565 20.832 1.00 81.50 111 PRO A C 1
ATOM 815 O O . PRO A 1 111 ? -2.876 -11.799 19.886 1.00 81.50 111 PRO A O 1
ATOM 818 N N . LYS A 1 112 ? -1.703 -13.495 20.760 1.00 78.06 112 LYS A N 1
ATOM 819 C CA . LYS A 1 112 ? -1.009 -13.775 19.495 1.00 78.06 112 LYS A CA 1
ATOM 820 C C . LYS A 1 112 ? -2.018 -14.308 18.478 1.00 78.06 112 LYS A C 1
ATOM 822 O O . LYS A 1 112 ? -2.774 -15.212 18.804 1.00 78.06 112 LYS A O 1
ATOM 827 N N . GLY A 1 113 ? -1.962 -13.798 17.249 1.00 77.56 113 GLY A N 1
ATOM 828 C CA . GLY A 1 113 ? -2.900 -14.167 16.184 1.00 77.56 113 GLY A CA 1
ATOM 829 C C . GLY A 1 113 ? -4.048 -13.176 15.993 1.00 77.56 113 GLY A C 1
ATOM 830 O O . GLY A 1 113 ? -4.731 -13.272 14.983 1.00 77.56 113 GLY A O 1
ATOM 831 N N . THR A 1 114 ? -4.189 -12.190 16.887 1.00 87.94 114 THR A N 1
ATOM 832 C CA . THR A 1 114 ? -5.132 -11.075 16.731 1.00 87.94 114 THR A CA 1
ATOM 833 C C . THR A 1 114 ? -4.978 -10.404 15.364 1.00 87.94 114 THR A C 1
ATOM 835 O O . THR A 1 114 ? -3.857 -10.066 14.958 1.00 87.94 114 THR A O 1
ATOM 838 N N . ARG A 1 115 ? -6.098 -10.152 14.679 1.00 91.88 115 ARG A N 1
ATOM 839 C CA . ARG A 1 115 ? -6.135 -9.332 13.461 1.00 91.88 115 ARG A CA 1
ATOM 840 C C . ARG A 1 115 ? -6.698 -7.960 13.800 1.00 91.88 115 ARG A C 1
ATOM 842 O O . ARG A 1 115 ? -7.774 -7.840 14.375 1.00 91.88 115 ARG A O 1
ATOM 849 N N . THR A 1 116 ? -5.985 -6.914 13.402 1.00 92.88 116 THR A N 1
ATOM 850 C CA . THR A 1 116 ? -6.437 -5.536 13.600 1.00 92.88 116 THR A CA 1
ATOM 851 C C . THR A 1 116 ? -6.632 -4.866 12.258 1.00 92.88 116 THR A C 1
ATOM 853 O O . THR A 1 116 ? -5.720 -4.870 11.437 1.00 92.88 116 THR A O 1
ATOM 856 N N . TYR A 1 117 ? -7.785 -4.241 12.059 1.00 93.06 117 TYR A N 1
ATOM 857 C CA . TYR A 1 117 ? -8.109 -3.495 10.852 1.00 93.06 117 TYR A CA 1
ATOM 858 C C . TYR A 1 117 ? -8.416 -2.045 11.197 1.00 93.06 117 TYR A C 1
ATOM 860 O O . TYR A 1 117 ? -9.198 -1.781 12.103 1.00 93.06 117 TYR A O 1
ATOM 868 N N . CYS A 1 118 ? -7.833 -1.095 10.475 1.00 90.25 118 CYS A N 1
ATOM 869 C CA . CYS A 1 118 ? -8.033 0.330 10.725 1.00 90.25 118 CYS A CA 1
ATOM 870 C C . CYS A 1 118 ? -8.645 1.037 9.519 1.00 90.25 118 CYS A C 1
ATOM 872 O O . CYS A 1 118 ? -8.383 0.664 8.373 1.00 90.25 118 CYS A O 1
ATOM 874 N N . ASP A 1 119 ? -9.428 2.084 9.775 1.00 84.94 119 ASP A N 1
ATOM 875 C CA . ASP A 1 119 ? -9.956 2.951 8.721 1.00 84.94 119 ASP A CA 1
ATOM 876 C C . ASP A 1 119 ? -8.803 3.586 7.934 1.00 84.94 119 ASP A C 1
ATOM 878 O O . ASP A 1 119 ? -7.786 3.995 8.485 1.00 84.94 119 ASP A O 1
ATOM 882 N N . ASN A 1 120 ? -8.963 3.655 6.622 1.00 66.00 120 ASN A N 1
ATOM 883 C CA . ASN A 1 120 ? -8.025 4.262 5.694 1.00 66.00 120 ASN A CA 1
ATOM 884 C C . ASN A 1 120 ? -7.914 5.778 5.877 1.00 66.00 120 ASN A C 1
ATOM 886 O O . ASN A 1 120 ? -6.863 6.374 5.635 1.00 66.00 120 ASN A O 1
ATOM 890 N N . ASN A 1 121 ? -9.007 6.405 6.303 1.00 55.72 121 ASN A N 1
ATOM 891 C CA . ASN A 1 121 ? -9.002 7.815 6.611 1.00 55.72 121 ASN A CA 1
ATOM 892 C C . ASN A 1 121 ? -8.338 7.997 7.976 1.00 55.72 121 ASN A C 1
ATOM 894 O O . ASN A 1 121 ? -8.913 7.644 9.006 1.00 55.72 121 ASN A O 1
ATOM 898 N N . HIS A 1 122 ? -7.185 8.672 8.011 1.00 51.53 122 HIS A N 1
ATOM 899 C CA . HIS A 1 122 ? -6.992 9.620 9.103 1.00 51.53 122 HIS A CA 1
ATOM 900 C C . HIS A 1 122 ? -8.235 10.492 9.039 1.00 51.53 122 HIS A C 1
ATOM 902 O O . HIS A 1 122 ? -8.399 11.233 8.066 1.00 51.53 122 HIS A O 1
ATOM 908 N N . HIS A 1 123 ? -9.176 10.311 9.967 1.00 42.78 123 HIS A N 1
ATOM 909 C CA . HIS A 1 123 ? -10.318 11.192 10.059 1.00 42.78 123 HIS A CA 1
ATOM 910 C C . HIS A 1 123 ? -9.710 12.572 10.113 1.00 42.78 123 HIS A C 1
ATOM 912 O O . HIS A 1 123 ? -9.034 12.915 11.077 1.00 42.78 123 HIS A O 1
ATOM 918 N N . ASN A 1 124 ? -9.860 13.307 9.013 1.00 38.16 124 ASN A N 1
ATOM 919 C CA . ASN A 1 124 ? -9.378 14.656 8.896 1.00 38.16 124 ASN A CA 1
ATOM 920 C C . ASN A 1 124 ? -10.311 15.410 9.823 1.00 38.16 124 ASN A C 1
ATOM 922 O O . ASN A 1 124 ? -11.414 15.821 9.436 1.00 38.16 124 ASN A O 1
ATOM 926 N N . THR A 1 125 ? -9.935 15.426 11.103 1.00 41.78 125 THR A N 1
ATOM 927 C CA . THR A 1 125 ? -10.852 15.711 12.193 1.00 41.78 125 THR A CA 1
ATOM 928 C C . THR A 1 125 ? -11.387 17.119 12.015 1.00 41.78 125 THR A C 1
ATOM 930 O O . THR A 1 125 ? -12.414 17.412 12.574 1.00 41.78 125 THR A O 1
ATOM 933 N N . ALA A 1 126 ? -10.801 17.966 11.162 1.00 39.03 126 ALA A N 1
ATOM 934 C CA . ALA A 1 126 ? -11.369 19.231 10.716 1.00 39.03 126 ALA A CA 1
ATOM 935 C C . ALA A 1 126 ? -12.831 19.148 10.216 1.00 39.03 126 ALA A C 1
ATOM 937 O O . ALA A 1 126 ? -13.622 20.013 10.581 1.00 39.03 126 ALA A O 1
ATOM 938 N N . LYS A 1 127 ? -13.237 18.125 9.441 1.00 38.25 127 LYS A N 1
ATOM 939 C CA . LYS A 1 127 ? -14.636 18.014 8.958 1.00 38.25 127 LYS A CA 1
ATOM 940 C C . LYS A 1 127 ? -15.581 17.387 9.994 1.00 38.25 127 LYS A C 1
ATOM 942 O O . LYS A 1 127 ? -16.730 17.806 10.091 1.00 38.25 127 LYS A O 1
ATOM 947 N N . GLY A 1 128 ? -15.093 16.449 10.810 1.00 42.16 128 GLY A N 1
ATOM 948 C CA . GLY A 1 128 ? -15.855 15.874 11.930 1.00 42.16 128 GLY A CA 1
ATOM 949 C C . GLY A 1 128 ? -15.979 16.828 13.127 1.00 42.16 128 GLY A C 1
ATOM 950 O O . GLY A 1 128 ? -17.063 17.013 13.664 1.00 42.16 128 GLY A O 1
ATOM 951 N N . LEU A 1 129 ? -14.894 17.515 13.497 1.00 41.25 129 LEU A N 1
ATOM 952 C CA . LEU A 1 129 ? -14.834 18.550 14.537 1.00 41.25 129 LEU A CA 1
ATOM 953 C C . LEU A 1 129 ? -15.653 19.775 14.167 1.00 41.25 129 LEU A C 1
ATOM 955 O O . LEU A 1 129 ? -16.208 20.371 15.075 1.00 41.25 129 LEU A O 1
ATOM 959 N N . ALA A 1 130 ? -15.764 20.155 12.891 1.00 39.81 130 ALA A N 1
ATOM 960 C CA . ALA A 1 130 ? -16.654 21.250 12.504 1.00 39.81 130 ALA A CA 1
ATOM 961 C C . ALA A 1 130 ? -18.124 20.924 12.836 1.00 39.81 130 ALA A C 1
ATOM 963 O O . ALA A 1 130 ? -18.825 21.780 13.368 1.00 39.81 130 ALA A O 1
ATOM 964 N N . ASN A 1 131 ? -18.551 19.670 12.633 1.00 38.38 131 ASN A N 1
ATOM 965 C CA . ASN A 1 131 ? -19.889 19.200 13.013 1.00 38.38 131 ASN A CA 1
ATOM 966 C C . ASN A 1 131 ? -20.030 18.919 14.527 1.00 38.38 131 ASN A C 1
ATOM 968 O O . ASN A 1 131 ? -21.117 19.067 15.084 1.00 38.38 131 ASN A O 1
ATOM 972 N N . LEU A 1 132 ? -18.944 18.560 15.224 1.00 42.72 132 LEU A N 1
ATOM 973 C CA . LEU A 1 132 ? -18.930 18.356 16.684 1.00 42.72 132 LEU A CA 1
ATOM 974 C C . LEU A 1 132 ? -18.819 19.681 17.468 1.00 42.72 132 LEU A C 1
ATOM 976 O O . LEU A 1 132 ? -19.318 19.784 18.590 1.00 42.72 132 LEU A O 1
ATOM 980 N N . ALA A 1 133 ? -18.218 20.724 16.888 1.00 40.50 133 ALA A N 1
ATOM 981 C CA . ALA A 1 133 ? -18.106 22.057 17.482 1.00 40.50 133 ALA A CA 1
ATOM 982 C C . ALA A 1 133 ? -19.477 22.739 17.610 1.00 40.50 133 ALA A C 1
ATOM 984 O O . ALA A 1 133 ? -19.720 23.426 18.601 1.00 40.50 133 ALA A O 1
ATOM 985 N N . SER A 1 134 ? -20.405 22.474 16.684 1.00 43.72 134 SER A N 1
ATOM 986 C CA . SER A 1 134 ? -21.806 22.906 16.790 1.00 43.72 134 SER A CA 1
ATOM 987 C C . SER A 1 134 ? -22.598 22.217 17.912 1.00 43.72 134 SER A C 1
ATOM 989 O O . SER A 1 134 ? -23.661 22.710 18.275 1.00 43.72 134 SER A O 1
ATOM 991 N N . ALA A 1 135 ? -22.085 21.127 18.498 1.00 44.59 135 ALA A N 1
ATOM 992 C CA . ALA A 1 135 ? -22.737 20.368 19.573 1.00 44.59 135 ALA A CA 1
ATOM 993 C C . ALA A 1 135 ? -22.140 20.616 20.979 1.00 44.59 135 ALA A C 1
ATOM 995 O O . ALA A 1 135 ? -22.458 19.895 21.921 1.00 44.59 135 ALA A O 1
ATOM 996 N N . GLY A 1 136 ? -21.263 21.616 21.152 1.00 42.00 136 GLY A N 1
ATOM 997 C CA . GLY A 1 136 ? -20.652 21.925 22.457 1.00 42.00 136 GLY A CA 1
ATOM 998 C C . GLY A 1 136 ? -19.492 21.002 22.866 1.00 42.00 136 GLY A C 1
ATOM 999 O O . GLY A 1 136 ? -19.043 21.039 24.011 1.00 42.00 136 GLY A O 1
ATOM 1000 N N . LEU A 1 137 ? -18.948 20.207 21.939 1.00 52.28 137 LEU A N 1
ATOM 1001 C CA . LEU A 1 137 ? -17.913 19.195 22.201 1.00 52.28 137 LEU A CA 1
ATOM 1002 C C . LEU A 1 137 ? -16.470 19.728 22.072 1.00 52.28 137 LEU A C 1
ATOM 1004 O O . LEU A 1 137 ? -15.572 19.032 21.593 1.00 52.28 137 LEU A O 1
ATOM 1008 N N . LEU A 1 138 ? -16.205 20.952 22.551 1.00 52.12 138 LEU A N 1
ATOM 1009 C CA . LEU A 1 138 ? -14.841 21.513 22.656 1.00 52.12 138 LEU A CA 1
ATOM 1010 C C . LEU A 1 138 ? -13.890 20.604 23.468 1.00 52.12 138 LEU A C 1
ATOM 1012 O O . LEU A 1 138 ? -12.676 20.610 23.258 1.00 52.12 138 LEU A O 1
ATOM 1016 N N . SER A 1 139 ? -14.441 19.776 24.361 1.00 56.53 139 SER A N 1
ATOM 1017 C CA . SER A 1 139 ? -13.711 18.783 25.154 1.00 56.53 139 SER A CA 1
ATOM 1018 C C . SER A 1 139 ? -13.090 17.656 24.317 1.00 56.53 139 SER A C 1
ATOM 1020 O O . SER A 1 139 ? -12.029 17.157 24.694 1.00 56.53 139 SER A O 1
ATOM 1022 N N . LEU A 1 140 ? -13.677 17.280 23.174 1.00 56.94 140 LEU A N 1
ATOM 1023 C CA . LEU A 1 140 ? -13.155 16.208 22.315 1.00 56.94 140 LEU A CA 1
ATOM 1024 C C . LEU A 1 140 ? -11.933 16.653 21.505 1.00 56.94 140 LEU A C 1
ATOM 1026 O O . LEU A 1 140 ? -10.954 15.913 21.417 1.00 56.94 140 LEU A O 1
ATOM 1030 N N . GLY A 1 141 ? -11.917 17.891 20.999 1.00 60.25 141 GLY A N 1
ATOM 1031 C CA . GLY A 1 141 ? -10.742 18.453 20.311 1.00 60.25 141 GLY A CA 1
ATOM 1032 C C . GLY A 1 141 ? -9.502 18.563 21.215 1.00 60.25 141 GLY A C 1
ATOM 1033 O O . GLY A 1 141 ? -8.362 18.420 20.759 1.00 60.25 141 GLY A O 1
ATOM 1034 N N . ALA A 1 142 ? -9.709 18.738 22.525 1.00 63.59 142 ALA A N 1
ATOM 1035 C CA . ALA A 1 142 ? -8.637 18.698 23.520 1.00 63.59 142 ALA A CA 1
ATOM 1036 C C . ALA A 1 142 ? -8.103 17.275 23.775 1.00 63.59 142 ALA A C 1
ATOM 1038 O O . ALA A 1 142 ? -6.944 17.126 24.166 1.00 63.59 142 ALA A O 1
ATOM 1039 N N . ARG A 1 143 ? -8.911 16.234 23.531 1.00 73.19 143 ARG A N 1
ATOM 1040 C CA . ARG A 1 143 ? -8.568 14.823 23.783 1.00 73.19 143 ARG A CA 1
ATOM 1041 C C . ARG A 1 143 ? -8.052 14.072 22.558 1.00 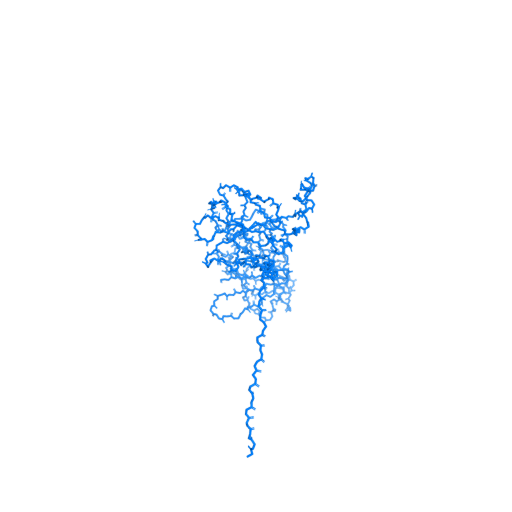73.19 143 ARG A C 1
ATOM 1043 O O . ARG A 1 143 ? -7.306 13.114 22.732 1.00 73.19 143 ARG A O 1
ATOM 1050 N N . LEU A 1 144 ? -8.380 14.517 21.348 1.00 78.00 144 LEU A N 1
ATOM 1051 C CA . LEU A 1 144 ? -8.018 13.852 20.093 1.00 78.00 144 LEU A CA 1
ATOM 1052 C C . LEU A 1 144 ? -7.031 14.682 19.266 1.00 78.00 144 LEU A C 1
ATOM 1054 O O . LEU A 1 144 ? -7.001 15.915 19.348 1.00 78.00 144 LEU A O 1
ATOM 1058 N N . ARG A 1 145 ? -6.195 14.015 18.471 1.00 73.62 145 ARG A N 1
ATOM 1059 C CA . ARG A 1 145 ? -5.341 14.641 17.452 1.00 73.62 145 ARG A CA 1
ATOM 1060 C C . ARG A 1 145 ? -6.101 14.823 16.129 1.00 73.62 145 ARG A C 1
ATOM 1062 O O . ARG A 1 145 ? -7.164 14.243 15.910 1.00 73.62 145 ARG A O 1
ATOM 1069 N N . SER A 1 146 ? -5.551 15.650 15.242 1.00 67.81 146 SER A N 1
ATOM 1070 C CA . SER A 1 146 ? -6.104 15.912 13.904 1.00 67.81 146 SER A CA 1
ATOM 1071 C C . SER A 1 146 ? -5.995 14.725 12.939 1.00 67.81 146 SER A C 1
ATOM 1073 O O . SER A 1 146 ? -6.621 14.741 11.888 1.00 67.81 146 SER A O 1
ATOM 1075 N N . ASP A 1 147 ? -5.179 13.731 13.283 1.00 69.69 147 ASP A N 1
ATOM 1076 C CA . ASP A 1 147 ? -4.883 12.516 12.522 1.00 69.69 147 ASP A CA 1
ATOM 1077 C C . ASP A 1 147 ? -5.476 11.267 13.196 1.00 69.69 147 ASP A C 1
ATOM 1079 O O . ASP A 1 147 ? -4.859 10.203 13.219 1.00 69.69 147 ASP A O 1
ATOM 1083 N N . THR A 1 148 ? -6.670 11.410 13.782 1.00 78.19 148 THR A N 1
ATOM 1084 C CA . THR A 1 148 ? -7.344 10.329 14.515 1.00 78.19 148 THR A CA 1
ATOM 1085 C C . THR A 1 148 ? -7.745 9.199 13.569 1.00 78.19 148 THR A C 1
ATOM 1087 O O . THR A 1 148 ? -8.242 9.454 12.476 1.00 78.19 148 THR A O 1
ATOM 1090 N N . GLN A 1 149 ? -7.559 7.952 13.989 1.00 84.75 149 GLN A N 1
ATOM 1091 C CA . GLN A 1 149 ? -7.891 6.772 13.192 1.00 84.75 149 GLN A CA 1
ATOM 1092 C C . GLN A 1 149 ? -8.529 5.708 14.082 1.00 84.75 149 GLN A C 1
ATOM 1094 O O . GLN A 1 149 ? -8.057 5.446 15.188 1.00 84.75 149 GLN A O 1
ATOM 1099 N N . VAL A 1 150 ? -9.620 5.117 13.603 1.00 89.94 150 VAL A N 1
ATOM 1100 C CA . VAL A 1 150 ? -10.336 4.046 14.301 1.00 89.94 150 VAL A CA 1
ATOM 1101 C C . VAL A 1 150 ? -9.807 2.697 13.832 1.00 89.94 150 VAL A C 1
ATOM 1103 O O . VAL A 1 150 ? -9.652 2.482 12.630 1.00 89.94 150 VAL A O 1
ATOM 1106 N N . CYS A 1 151 ? -9.567 1.793 14.777 1.00 92.62 151 CYS A N 1
ATOM 1107 C CA . CYS A 1 151 ? -9.180 0.415 14.518 1.00 92.62 151 CYS A CA 1
ATOM 1108 C C . CYS A 1 151 ? -10.122 -0.553 15.235 1.00 92.62 151 CYS A C 1
ATOM 1110 O O . CYS A 1 151 ? -10.485 -0.323 16.387 1.00 92.62 151 CYS A O 1
ATOM 1112 N N . LEU A 1 152 ? -10.484 -1.634 14.554 1.00 95.69 152 LEU A N 1
ATOM 1113 C CA . LEU A 1 152 ? -11.261 -2.756 15.065 1.00 95.69 152 LEU A CA 1
ATOM 1114 C C . LEU A 1 152 ? -10.364 -3.988 15.185 1.00 95.69 152 LEU A C 1
ATOM 1116 O O . LEU A 1 152 ? -9.415 -4.158 14.415 1.00 95.69 152 LEU A O 1
ATOM 1120 N N . VAL A 1 153 ? -10.647 -4.817 16.179 1.00 96.06 153 VAL A N 1
ATOM 1121 C CA . VAL A 1 153 ? -9.795 -5.920 16.617 1.00 96.06 153 VAL A CA 1
ATOM 1122 C C . VAL A 1 153 ? -10.620 -7.195 16.676 1.00 96.06 153 VAL A C 1
ATOM 1124 O O . VAL A 1 153 ? -11.616 -7.241 17.394 1.00 96.06 153 VAL A O 1
ATOM 1127 N N . ASP A 1 154 ? -10.181 -8.190 15.913 1.00 95.38 154 ASP A N 1
ATOM 1128 C CA . ASP A 1 154 ? -10.626 -9.581 15.966 1.00 95.38 154 ASP A CA 1
ATOM 1129 C C . ASP A 1 154 ? -9.605 -10.322 16.832 1.00 95.38 154 ASP A C 1
ATOM 1131 O O . ASP A 1 154 ? -8.490 -10.633 16.383 1.00 95.38 154 ASP A O 1
ATOM 1135 N N . LYS A 1 155 ? -9.936 -10.468 18.119 1.00 91.88 155 LYS A N 1
ATOM 1136 C CA . LYS A 1 155 ? -9.012 -10.982 19.147 1.00 91.88 155 LYS A CA 1
ATOM 1137 C C . LYS A 1 155 ? -8.674 -12.453 18.907 1.00 91.88 155 LYS A C 1
ATOM 1139 O O . LYS A 1 155 ? -7.545 -12.866 19.184 1.00 91.88 155 LYS A O 1
ATOM 1144 N N . ASP A 1 156 ? -9.633 -13.207 18.377 1.00 89.88 156 ASP A N 1
ATOM 1145 C CA . ASP A 1 156 ? -9.573 -14.664 18.255 1.00 89.88 156 ASP A CA 1
ATOM 1146 C C . ASP A 1 156 ? -9.339 -15.152 16.810 1.00 89.88 156 ASP A C 1
ATOM 1148 O O . ASP A 1 156 ? -9.230 -16.357 16.575 1.00 89.88 156 ASP A O 1
ATOM 1152 N N . ALA A 1 157 ? -9.215 -14.231 15.849 1.00 87.69 157 ALA A N 1
ATOM 1153 C CA . ALA A 1 157 ? -9.140 -14.490 14.408 1.00 87.69 157 ALA A CA 1
ATOM 1154 C C . ALA A 1 157 ? -10.322 -15.330 13.883 1.00 87.69 157 ALA A C 1
ATOM 1156 O O . ALA A 1 157 ? -10.141 -16.229 13.054 1.00 87.69 157 ALA A O 1
ATOM 1157 N N . ASN A 1 158 ? -11.526 -15.063 14.391 1.00 90.81 158 ASN A N 1
ATOM 1158 C CA . ASN A 1 158 ? -12.739 -15.842 14.127 1.00 90.81 158 ASN A CA 1
ATOM 1159 C C . ASN A 1 158 ? -13.654 -15.220 13.049 1.00 90.81 158 ASN A C 1
ATOM 1161 O O . ASN A 1 158 ? -14.636 -15.856 12.662 1.00 90.81 158 ASN A O 1
ATOM 1165 N N . GLY A 1 159 ? -13.323 -14.027 12.536 1.00 93.44 159 GLY A N 1
ATOM 1166 C CA . GLY A 1 159 ? -14.149 -13.305 11.561 1.00 93.44 159 GLY A CA 1
ATOM 1167 C C . GLY A 1 159 ? -15.134 -12.301 12.172 1.00 93.44 159 GLY A C 1
ATOM 1168 O O . GLY A 1 159 ? -15.914 -11.699 11.431 1.00 93.44 159 GLY A O 1
ATOM 1169 N N . ASP A 1 160 ? -15.072 -12.074 13.484 1.00 96.69 160 ASP A N 1
ATOM 1170 C CA . ASP A 1 160 ? -15.840 -11.066 14.205 1.00 96.69 160 ASP A CA 1
ATOM 1171 C C . ASP A 1 160 ? -14.900 -10.041 14.859 1.00 96.69 160 ASP A C 1
ATOM 1173 O O . ASP A 1 160 ? -13.816 -10.356 15.334 1.00 96.69 160 ASP A O 1
ATOM 1177 N N . PHE A 1 161 ? -15.307 -8.773 14.886 1.00 96.75 161 PHE A N 1
ATOM 1178 C CA . PHE A 1 161 ? -14.630 -7.751 15.680 1.00 96.75 161 PHE A CA 1
ATOM 1179 C C . PHE A 1 161 ? -15.272 -7.648 17.058 1.00 96.75 161 PHE A C 1
ATOM 1181 O O . PHE A 1 161 ? -16.447 -7.294 17.148 1.00 96.75 161 PHE A O 1
ATOM 1188 N N . GLU A 1 162 ? -14.510 -7.877 18.129 1.00 95.88 162 GLU A N 1
ATOM 1189 C CA . GLU A 1 162 ? -15.000 -7.781 19.514 1.00 95.88 162 GLU A CA 1
ATOM 1190 C C . GLU A 1 162 ? -14.460 -6.563 20.264 1.00 95.88 162 GLU A C 1
ATOM 1192 O O . GLU A 1 162 ? -14.894 -6.251 21.378 1.00 95.88 162 GLU A O 1
ATOM 1197 N N . SER A 1 163 ? -13.496 -5.843 19.690 1.00 95.75 163 SER A N 1
ATOM 1198 C CA . SER A 1 163 ? -12.978 -4.617 20.300 1.00 95.75 163 SER A CA 1
ATOM 1199 C C . SER A 1 163 ? -12.598 -3.545 19.299 1.00 95.75 163 SER A C 1
ATOM 1201 O O . SER A 1 163 ? -12.368 -3.804 18.121 1.00 95.75 163 SER A O 1
ATOM 1203 N N . ALA A 1 164 ? -12.502 -2.320 19.800 1.00 94.19 164 ALA A N 1
ATOM 1204 C CA . ALA A 1 164 ? -12.071 -1.156 19.056 1.00 94.19 164 ALA A CA 1
ATOM 1205 C C . ALA A 1 164 ? -11.060 -0.334 19.859 1.00 94.19 164 ALA A C 1
ATOM 1207 O O . ALA A 1 164 ? -11.068 -0.324 21.088 1.00 94.19 164 ALA A O 1
ATOM 1208 N N . PHE A 1 165 ? -10.201 0.402 19.166 1.00 92.69 165 PHE A N 1
ATOM 1209 C CA . PHE A 1 165 ? -9.389 1.454 19.769 1.00 92.69 165 PHE A CA 1
ATOM 1210 C C . PHE A 1 165 ? -9.204 2.613 18.795 1.00 92.69 165 PHE A C 1
ATOM 1212 O O . PHE A 1 165 ? -9.459 2.504 17.593 1.00 92.69 165 PHE A O 1
ATOM 1219 N N . VAL A 1 166 ? -8.761 3.750 19.329 1.00 90.00 166 VAL A N 1
ATOM 1220 C CA . VAL A 1 166 ? -8.623 4.990 18.565 1.00 90.00 166 VAL A CA 1
ATOM 1221 C C . VAL A 1 166 ? -7.192 5.510 18.654 1.00 90.00 166 VAL A C 1
ATOM 1223 O O . VAL A 1 166 ? -6.721 5.943 19.709 1.00 90.00 166 VAL A O 1
ATOM 1226 N N . ILE A 1 167 ? -6.499 5.507 17.520 1.00 87.75 167 ILE A N 1
ATOM 1227 C CA . ILE A 1 167 ? -5.217 6.189 17.339 1.00 87.75 167 ILE A CA 1
ATOM 1228 C C . ILE A 1 167 ? -5.464 7.694 17.351 1.00 87.75 167 ILE A C 1
ATOM 1230 O O . ILE A 1 167 ? -6.445 8.178 16.796 1.00 87.75 167 ILE A O 1
ATOM 1234 N N . GLY A 1 168 ? -4.569 8.449 17.987 1.00 83.81 168 GLY A N 1
ATOM 1235 C CA . GLY A 1 168 ? -4.686 9.906 18.098 1.00 83.81 168 GLY A CA 1
ATOM 1236 C C . GLY A 1 168 ? -5.212 10.410 19.445 1.00 83.81 168 GLY A C 1
ATOM 1237 O O . GLY A 1 168 ? -5.277 11.621 19.652 1.00 83.81 168 GLY A O 1
ATOM 1238 N N . ILE A 1 169 ? -5.523 9.527 20.400 1.00 85.62 169 ILE A N 1
ATOM 1239 C CA . ILE A 1 169 ? -5.897 9.923 21.766 1.00 85.62 169 ILE A CA 1
ATOM 1240 C C . ILE A 1 169 ? -4.699 10.554 22.510 1.00 85.62 169 ILE A C 1
ATOM 1242 O O . ILE A 1 169 ? -3.640 9.945 22.715 1.00 85.62 169 ILE A O 1
ATOM 1246 N N . LYS A 1 170 ? -4.870 11.800 22.964 1.00 83.50 170 LYS A N 1
ATOM 1247 C CA . LYS A 1 170 ? -3.855 12.606 23.667 1.00 83.50 170 LYS A CA 1
ATOM 1248 C C . LYS A 1 170 ? -3.682 12.203 25.131 1.00 83.50 170 LYS A C 1
ATOM 1250 O O . LYS A 1 170 ? -2.562 12.256 25.635 1.00 83.50 170 LYS A O 1
ATOM 1255 N N . LYS A 1 171 ? -4.764 11.802 25.795 1.00 83.94 171 LYS A N 1
ATOM 1256 C CA . LYS A 1 171 ? -4.790 11.478 27.224 1.00 83.94 171 LYS A CA 1
ATOM 1257 C C . LYS A 1 171 ? -4.479 9.999 27.475 1.00 83.94 171 LYS A C 1
ATOM 1259 O O . LYS A 1 171 ? -5.206 9.167 26.944 1.00 83.94 171 LYS A O 1
ATOM 1264 N N . PRO A 1 172 ? -3.432 9.648 28.243 1.00 85.50 172 PRO A N 1
ATOM 1265 C CA . PRO A 1 172 ? -3.076 8.252 28.504 1.00 85.50 172 PRO A CA 1
ATOM 1266 C C . PRO A 1 172 ? -4.207 7.409 29.106 1.00 85.50 172 PRO A C 1
ATOM 1268 O O . PRO A 1 172 ? -4.353 6.247 28.742 1.00 85.50 172 PRO A O 1
ATOM 1271 N N . GLU A 1 173 ? -5.028 7.991 29.981 1.00 85.50 173 GLU A N 1
ATOM 1272 C CA . GLU A 1 173 ? -6.156 7.312 30.631 1.00 85.50 173 GLU A CA 1
ATOM 1273 C C . GLU A 1 173 ? -7.248 6.858 29.646 1.00 85.50 173 GLU A C 1
ATOM 1275 O O . GLU A 1 173 ? -7.935 5.868 29.881 1.00 85.50 173 GLU A O 1
ATOM 1280 N N . ASP A 1 174 ? -7.360 7.538 28.505 1.00 84.88 174 ASP A N 1
ATOM 1281 C CA . ASP A 1 174 ? -8.329 7.226 27.458 1.00 84.88 174 ASP A CA 1
ATOM 1282 C C . ASP A 1 174 ? -7.769 6.198 26.440 1.00 84.88 174 ASP A C 1
ATOM 1284 O O . ASP A 1 174 ? -8.471 5.800 25.515 1.00 84.88 174 ASP A O 1
ATOM 1288 N N . ARG A 1 175 ? -6.501 5.767 26.573 1.00 88.38 175 ARG A N 1
ATOM 1289 C CA . ARG A 1 175 ? -5.833 4.817 25.657 1.00 88.38 175 ARG A CA 1
ATOM 1290 C C . ARG A 1 175 ? -6.007 3.374 26.125 1.00 88.38 175 ARG A C 1
ATOM 1292 O O . ARG A 1 175 ? -5.049 2.752 26.582 1.00 88.38 175 ARG A O 1
ATOM 1299 N N . HIS A 1 176 ? -7.226 2.876 26.007 1.00 89.06 176 HIS A N 1
ATOM 1300 C CA . HIS A 1 176 ? -7.578 1.486 26.280 1.00 89.06 176 HIS A CA 1
ATOM 1301 C C . HIS A 1 176 ? -8.413 0.917 25.130 1.00 89.06 176 HIS A C 1
ATOM 1303 O O . HIS A 1 176 ? -9.007 1.673 24.354 1.00 89.06 176 HIS A O 1
ATOM 1309 N N . LEU A 1 177 ? -8.388 -0.400 24.975 1.00 92.12 177 LEU A N 1
ATOM 1310 C CA . LEU A 1 177 ? -9.324 -1.120 24.124 1.00 92.12 177 LEU A CA 1
ATOM 1311 C C . LEU A 1 177 ? -10.735 -0.958 24.689 1.00 92.12 177 LEU A C 1
ATOM 1313 O O . LEU A 1 177 ? -10.957 -1.021 25.897 1.00 92.12 177 LEU A O 1
ATOM 1317 N N . VAL A 1 178 ? -11.690 -0.747 23.798 1.00 92.38 178 VAL A N 1
ATOM 1318 C CA . VAL A 1 178 ? -13.110 -0.673 24.120 1.00 92.38 178 VAL A CA 1
ATOM 1319 C C . VAL A 1 178 ? -13.757 -1.937 23.585 1.00 92.38 178 VAL A C 1
ATOM 1321 O O . VAL A 1 178 ? -13.678 -2.206 22.386 1.00 92.38 178 VAL A O 1
ATOM 1324 N N . ASP A 1 179 ? -14.390 -2.708 24.462 1.00 94.62 179 ASP A N 1
ATOM 1325 C CA . ASP A 1 179 ? -15.193 -3.847 24.031 1.00 94.62 179 ASP A CA 1
ATOM 1326 C C . ASP A 1 179 ? -16.423 -3.344 23.261 1.00 94.62 179 ASP A C 1
ATOM 1328 O O . ASP A 1 179 ? -17.092 -2.387 23.666 1.00 94.62 179 ASP A O 1
ATOM 1332 N N . ILE A 1 180 ? -16.718 -3.990 22.138 1.00 94.00 180 ILE A N 1
ATOM 1333 C CA . ILE A 1 180 ? -17.886 -3.697 21.304 1.00 94.00 180 ILE A CA 1
ATOM 1334 C C . ILE A 1 180 ? -18.794 -4.922 21.247 1.00 94.00 180 ILE A C 1
ATOM 1336 O O . ILE A 1 180 ? -18.395 -6.034 21.588 1.00 94.00 180 ILE A O 1
ATOM 1340 N N . THR A 1 181 ? -20.039 -4.727 20.811 1.00 94.88 181 THR A N 1
ATOM 1341 C CA . THR A 1 181 ? -20.860 -5.882 20.422 1.00 94.88 181 THR A CA 1
ATOM 1342 C C . THR A 1 181 ? -20.174 -6.564 19.236 1.00 94.88 181 THR A C 1
ATOM 1344 O O . THR A 1 181 ? -19.838 -5.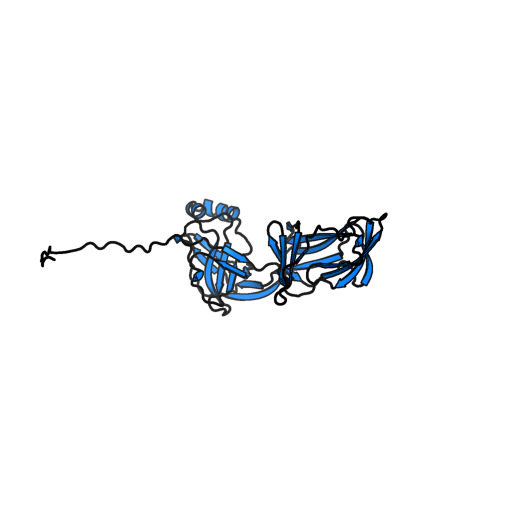840 18.297 1.00 94.88 181 THR A O 1
ATOM 1347 N N . PRO A 1 182 ? -19.957 -7.894 19.259 1.00 96.31 182 PRO A N 1
ATOM 1348 C CA . PRO A 1 182 ? -19.306 -8.594 18.161 1.00 96.31 182 PRO A CA 1
ATOM 1349 C C . PRO A 1 182 ? -19.978 -8.306 16.821 1.00 96.31 182 PRO A C 1
ATOM 1351 O O . PRO A 1 182 ? -21.204 -8.395 16.706 1.00 96.31 182 PRO A O 1
ATOM 1354 N N . VAL A 1 183 ? -19.179 -7.944 15.818 1.00 95.81 183 VAL A N 1
ATOM 1355 C CA . VAL A 1 183 ? -19.664 -7.688 14.457 1.00 95.81 183 VAL A CA 1
ATOM 1356 C C . VAL A 1 183 ? -18.845 -8.473 13.453 1.00 95.81 183 VAL A C 1
ATOM 1358 O O . VAL A 1 183 ? -17.644 -8.252 13.311 1.00 95.81 183 VAL A O 1
ATOM 1361 N N . THR A 1 184 ? -19.535 -9.324 12.702 1.00 97.06 184 THR A N 1
ATOM 1362 C CA . THR A 1 184 ? -18.949 -10.083 11.603 1.00 97.06 184 THR A CA 1
ATOM 1363 C C . THR A 1 184 ? -18.441 -9.167 10.504 1.00 97.06 184 THR A C 1
ATOM 1365 O O . THR A 1 184 ? -19.103 -8.199 10.102 1.00 97.06 184 THR A O 1
ATOM 1368 N N . TYR A 1 185 ? -17.272 -9.502 9.976 1.00 95.69 185 TYR A N 1
ATOM 1369 C CA . TYR A 1 185 ? -16.693 -8.849 8.817 1.00 95.69 185 TYR A CA 1
ATOM 1370 C C . TYR A 1 185 ? -16.405 -9.856 7.709 1.00 95.69 185 TYR A C 1
ATOM 1372 O O . TYR A 1 185 ? -16.290 -11.060 7.916 1.00 95.69 185 TYR A O 1
ATOM 1380 N N . THR A 1 186 ? -16.315 -9.348 6.488 1.00 95.12 186 THR A N 1
ATOM 1381 C CA . THR A 1 186 ? -15.766 -10.096 5.359 1.00 95.12 186 THR A CA 1
ATOM 1382 C C . THR A 1 186 ? -14.415 -9.503 5.026 1.00 95.12 186 THR A C 1
ATOM 1384 O O . THR A 1 186 ? -14.329 -8.302 4.744 1.00 95.12 186 THR A O 1
ATOM 1387 N N . ASP A 1 187 ? -13.372 -10.328 5.058 1.00 91.88 187 ASP A N 1
ATOM 1388 C CA . ASP A 1 187 ? -12.070 -9.964 4.530 1.00 91.88 187 ASP A CA 1
ATOM 1389 C C . ASP A 1 187 ? -11.965 -10.273 3.037 1.00 91.88 187 ASP A C 1
ATOM 1391 O O . ASP A 1 187 ? -12.605 -11.162 2.470 1.00 91.88 187 ASP A O 1
ATOM 1395 N N . LYS A 1 188 ? -11.164 -9.462 2.360 1.00 89.88 188 LYS A N 1
ATOM 1396 C CA . LYS A 1 188 ? -10.886 -9.605 0.942 1.00 89.88 188 LYS A CA 1
ATOM 1397 C C . LYS A 1 188 ? -9.456 -9.194 0.678 1.00 89.88 188 LYS A C 1
ATOM 1399 O O . LYS A 1 188 ? -9.047 -8.073 0.982 1.00 89.88 188 LYS A O 1
ATOM 1404 N N . MET A 1 189 ? -8.715 -10.105 0.061 1.00 84.56 189 MET A N 1
ATOM 1405 C CA . MET A 1 189 ? -7.388 -9.803 -0.445 1.00 84.56 189 MET A CA 1
ATOM 1406 C C . MET A 1 189 ? -7.470 -9.076 -1.785 1.00 84.56 189 MET A C 1
ATOM 1408 O O . MET A 1 189 ? -8.378 -9.319 -2.584 1.00 84.56 189 MET A O 1
ATOM 1412 N N . LEU A 1 190 ? -6.467 -8.240 -2.060 1.00 81.06 190 LEU A N 1
ATOM 1413 C CA . LEU A 1 190 ? -6.290 -7.573 -3.353 1.00 81.06 190 LEU A CA 1
ATOM 1414 C C . LEU A 1 190 ? -7.503 -6.709 -3.733 1.00 81.06 190 LEU A C 1
ATOM 1416 O O . LEU A 1 190 ? -7.940 -6.704 -4.886 1.00 81.06 190 LEU A O 1
ATOM 1420 N N . THR A 1 191 ? -8.056 -5.972 -2.772 1.00 86.19 191 THR A N 1
ATOM 1421 C CA . THR A 1 191 ? -9.171 -5.051 -3.019 1.00 86.19 191 THR A CA 1
ATOM 1422 C C . THR A 1 191 ? -8.684 -3.858 -3.844 1.00 86.19 191 THR A C 1
ATOM 1424 O O . THR A 1 191 ? -7.793 -3.143 -3.381 1.00 86.19 191 THR A O 1
ATOM 1427 N N . PRO A 1 192 ? -9.231 -3.612 -5.051 1.00 85.44 192 PRO A N 1
ATOM 1428 C CA . PRO A 1 192 ? -8.829 -2.474 -5.871 1.00 85.44 192 PRO A CA 1
ATOM 1429 C C . PRO A 1 192 ? -8.997 -1.156 -5.119 1.00 85.44 192 PRO A C 1
ATOM 1431 O O . PRO A 1 192 ? -9.987 -0.957 -4.414 1.00 85.44 192 PRO A O 1
ATOM 1434 N N . ILE A 1 193 ? -8.037 -0.253 -5.284 1.00 85.75 193 ILE A N 1
ATOM 1435 C CA . ILE A 1 193 ? -8.145 1.100 -4.741 1.00 85.75 193 ILE A CA 1
ATOM 1436 C C . ILE A 1 193 ? -8.957 1.926 -5.733 1.00 85.75 193 ILE A C 1
ATOM 1438 O O . ILE A 1 193 ? -8.652 1.933 -6.927 1.00 85.75 193 ILE A O 1
ATOM 1442 N N . GLU A 1 194 ? -9.987 2.614 -5.249 1.00 81.12 194 GLU A N 1
ATOM 1443 C CA . GLU A 1 194 ? -10.786 3.502 -6.090 1.00 81.12 194 GLU A CA 1
ATOM 1444 C C . GLU A 1 194 ? -9.954 4.659 -6.667 1.00 81.12 194 GLU A C 1
ATOM 1446 O O . GLU A 1 194 ? -8.889 5.027 -6.162 1.00 81.12 194 GLU A O 1
ATOM 1451 N N . GLY A 1 195 ? -10.462 5.243 -7.752 1.00 80.25 195 GLY A N 1
ATOM 1452 C CA . GLY A 1 195 ? -9.796 6.330 -8.455 1.00 80.25 195 GLY A CA 1
ATOM 1453 C C . GLY A 1 195 ? -8.551 5.885 -9.220 1.00 80.25 195 GLY A C 1
ATOM 1454 O O . GLY A 1 195 ? -8.363 4.715 -9.558 1.00 80.25 195 GLY A O 1
ATOM 1455 N N . ASP A 1 196 ? -7.708 6.859 -9.543 1.00 81.88 196 ASP A N 1
ATOM 1456 C CA . ASP A 1 196 ? -6.534 6.634 -10.373 1.00 81.88 196 ASP A CA 1
ATOM 1457 C C . ASP A 1 196 ? -5.350 6.138 -9.531 1.00 81.88 196 ASP A C 1
ATOM 1459 O O . ASP A 1 196 ? -4.550 6.925 -9.015 1.00 81.88 196 ASP A O 1
ATOM 1463 N N . SER A 1 197 ? -5.310 4.818 -9.336 1.00 86.69 197 SER A N 1
ATOM 1464 C CA . SER A 1 197 ? -4.378 4.130 -8.441 1.00 86.69 197 SER A CA 1
ATOM 1465 C C . SER A 1 197 ? -3.461 3.180 -9.214 1.00 86.69 197 SER A C 1
ATOM 1467 O O . SER A 1 197 ? -3.819 2.031 -9.495 1.00 86.69 197 SER A O 1
ATOM 1469 N N . VAL A 1 198 ? -2.275 3.664 -9.579 1.00 87.12 198 VAL A N 1
ATOM 1470 C CA . VAL A 1 198 ? -1.317 2.963 -10.444 1.00 87.12 198 VAL A CA 1
ATOM 1471 C C . VAL A 1 198 ? 0.121 3.149 -9.975 1.00 87.12 198 VAL A C 1
ATOM 1473 O O . VAL A 1 198 ? 0.471 4.141 -9.338 1.00 87.12 198 VAL A O 1
ATOM 1476 N N . VAL A 1 199 ? 0.973 2.196 -10.333 1.00 83.06 199 VAL A N 1
ATOM 1477 C CA . VAL A 1 199 ? 2.427 2.343 -10.305 1.00 83.06 199 VAL A CA 1
ATOM 1478 C C . VAL A 1 199 ? 2.964 2.201 -11.719 1.00 83.06 199 VAL A C 1
ATOM 1480 O O . VAL A 1 199 ? 2.555 1.311 -12.466 1.00 83.06 199 VAL A O 1
ATOM 1483 N N . GLU A 1 200 ? 3.875 3.088 -12.085 1.00 85.75 200 GLU A N 1
ATOM 1484 C CA . GLU A 1 200 ? 4.447 3.177 -13.419 1.00 85.75 200 GLU A CA 1
ATOM 1485 C C . GLU A 1 200 ? 5.962 3.228 -13.331 1.00 85.75 200 GLU A C 1
ATOM 1487 O O . GLU A 1 200 ? 6.519 3.931 -12.487 1.00 85.75 200 GLU A O 1
ATOM 1492 N N . VAL A 1 201 ? 6.618 2.485 -14.217 1.00 83.38 201 VAL A N 1
ATOM 1493 C CA . VAL A 1 201 ? 8.049 2.620 -14.473 1.00 83.38 201 VAL A CA 1
ATOM 1494 C C . VAL A 1 201 ? 8.200 3.341 -15.797 1.00 83.38 201 VAL A C 1
ATOM 1496 O O . VAL A 1 201 ? 7.801 2.823 -16.840 1.00 83.38 201 VAL A O 1
ATOM 1499 N N . GLU A 1 202 ? 8.764 4.534 -15.737 1.00 86.75 202 GLU A N 1
ATOM 1500 C CA . GLU A 1 202 ? 8.918 5.438 -16.869 1.00 86.75 202 GLU A CA 1
ATOM 1501 C C . GLU A 1 202 ? 10.396 5.573 -17.213 1.00 86.75 202 GLU A C 1
ATOM 1503 O O . GLU A 1 202 ? 11.236 5.712 -16.321 1.00 86.75 202 GLU A O 1
ATOM 1508 N N . TYR A 1 203 ? 10.729 5.524 -18.496 1.00 87.56 203 TYR A N 1
ATOM 1509 C CA . TYR A 1 203 ? 12.054 5.888 -18.968 1.00 87.56 203 TYR A CA 1
ATOM 1510 C C . TYR A 1 203 ? 12.167 7.412 -19.004 1.00 87.56 203 TYR A C 1
ATOM 1512 O O . TYR A 1 203 ? 11.378 8.071 -19.669 1.00 87.56 203 TYR A O 1
ATOM 1520 N N . LEU A 1 204 ? 13.120 7.977 -18.263 1.00 84.38 204 LEU A N 1
ATOM 1521 C CA . LEU A 1 204 ? 13.299 9.426 -18.211 1.00 84.38 204 LEU A CA 1
ATOM 1522 C C . LEU A 1 204 ? 14.174 9.891 -19.366 1.00 84.38 204 LEU A C 1
ATOM 1524 O O . LEU A 1 204 ? 13.717 10.595 -20.245 1.00 84.38 204 LEU A O 1
ATOM 1528 N N . ASP A 1 205 ? 15.438 9.492 -19.357 1.00 82.62 205 ASP A N 1
ATOM 1529 C CA . ASP A 1 205 ? 16.424 9.924 -20.339 1.00 82.62 205 ASP A CA 1
ATOM 1530 C C . ASP A 1 205 ? 17.649 9.004 -20.233 1.00 82.62 205 ASP A C 1
ATOM 1532 O O . ASP A 1 205 ? 17.702 8.071 -19.421 1.00 82.62 205 ASP A O 1
ATOM 1536 N N . GLY A 1 206 ? 18.684 9.264 -21.013 1.00 75.38 206 GLY A N 1
ATOM 1537 C CA . GLY A 1 206 ? 20.020 8.793 -20.705 1.00 75.38 206 GLY A CA 1
ATOM 1538 C C . GLY A 1 206 ? 21.075 9.379 -21.628 1.00 75.38 206 GLY A C 1
ATOM 1539 O O . GLY A 1 206 ? 20.793 10.020 -22.635 1.00 75.38 206 GLY A O 1
ATOM 1540 N N . ASP A 1 207 ? 22.332 9.138 -21.284 1.00 76.50 207 ASP A N 1
ATOM 1541 C CA . ASP A 1 207 ? 23.457 9.594 -22.092 1.00 76.50 207 ASP A CA 1
ATOM 1542 C C . ASP A 1 207 ? 24.605 8.572 -22.112 1.00 76.50 207 ASP A C 1
ATOM 1544 O O . ASP A 1 207 ? 24.579 7.543 -21.435 1.00 76.50 207 ASP A O 1
ATOM 1548 N N . ALA A 1 208 ? 25.647 8.861 -22.892 1.00 72.06 208 ALA A N 1
ATOM 1549 C CA . ALA A 1 208 ? 26.805 7.984 -23.067 1.00 72.06 208 ALA A CA 1
ATOM 1550 C C . ALA A 1 208 ? 27.624 7.723 -21.784 1.00 72.06 208 ALA A C 1
ATOM 1552 O O . ALA A 1 208 ? 28.418 6.783 -21.740 1.00 72.06 208 ALA A O 1
ATOM 1553 N N . LEU A 1 209 ? 27.493 8.560 -20.754 1.00 73.06 209 LEU A N 1
ATOM 1554 C CA . LEU A 1 209 ? 28.232 8.477 -19.491 1.00 73.06 209 LEU A CA 1
ATOM 1555 C C . LEU A 1 209 ? 27.378 7.847 -18.386 1.00 73.06 209 LEU A C 1
ATOM 1557 O O . LEU A 1 209 ? 27.848 6.977 -17.641 1.00 73.06 209 LEU A O 1
ATOM 1561 N N . SER A 1 210 ? 26.131 8.294 -18.275 1.00 68.62 210 SER A N 1
ATOM 1562 C CA . SER A 1 210 ? 25.186 7.926 -17.230 1.00 68.62 210 SER A CA 1
ATOM 1563 C C . SER A 1 210 ? 24.350 6.697 -17.603 1.00 68.62 210 SER A C 1
ATOM 1565 O O . SER A 1 210 ? 23.963 5.959 -16.703 1.00 68.62 210 SER A O 1
ATOM 1567 N N . GLY A 1 211 ? 24.200 6.402 -18.899 1.00 78.88 211 GLY A N 1
ATOM 1568 C CA . GLY A 1 211 ? 23.331 5.360 -19.452 1.00 78.88 211 GLY A CA 1
ATOM 1569 C C . GLY A 1 211 ? 21.847 5.606 -19.158 1.00 78.88 211 GLY A C 1
ATOM 1570 O O . GLY A 1 211 ? 21.482 6.729 -18.807 1.00 78.88 211 GLY A O 1
ATOM 1571 N N . PRO A 1 212 ? 20.966 4.606 -19.344 1.00 80.56 212 PRO A N 1
ATOM 1572 C CA . PRO A 1 212 ? 19.529 4.818 -19.214 1.00 80.56 212 PRO A CA 1
ATOM 1573 C C . PRO A 1 212 ? 19.108 5.091 -17.764 1.00 80.56 212 PRO A C 1
ATOM 1575 O O . PRO A 1 212 ? 19.624 4.487 -16.816 1.00 80.56 212 PRO A O 1
ATOM 1578 N N . GLN A 1 213 ? 18.145 5.996 -17.602 1.00 80.81 213 GLN A N 1
ATOM 1579 C CA . GLN A 1 213 ? 17.561 6.405 -16.329 1.00 80.81 213 GLN A CA 1
ATOM 1580 C C . GLN A 1 213 ? 16.061 6.128 -16.328 1.00 80.81 213 GLN A C 1
ATOM 1582 O O . GLN A 1 213 ? 15.358 6.439 -17.284 1.00 80.81 213 GLN A O 1
ATOM 1587 N N . PHE A 1 214 ? 15.563 5.577 -15.227 1.00 79.44 214 PHE A N 1
ATOM 1588 C CA . PHE A 1 214 ? 14.154 5.237 -15.059 1.00 79.44 214 PHE A CA 1
ATOM 1589 C C . PHE A 1 214 ? 13.593 5.943 -13.825 1.00 79.44 214 PHE A C 1
ATOM 1591 O O . PHE A 1 214 ? 14.328 6.235 -12.887 1.00 79.44 214 PHE A O 1
ATOM 1598 N N . SER A 1 215 ? 12.294 6.212 -13.801 1.00 78.94 215 SER A N 1
ATOM 1599 C CA . SER A 1 215 ? 11.566 6.685 -12.624 1.00 78.94 215 SER A CA 1
ATOM 1600 C C . SER A 1 215 ? 10.478 5.695 -12.256 1.00 78.94 215 SER A C 1
ATOM 1602 O O . SER A 1 215 ? 9.948 4.999 -13.116 1.00 78.94 215 SER A O 1
ATOM 1604 N N . ILE A 1 216 ? 10.122 5.669 -10.974 1.00 78.25 216 ILE A N 1
ATOM 1605 C CA . ILE A 1 216 ? 8.918 4.993 -10.505 1.00 78.25 216 ILE A CA 1
ATOM 1606 C C . ILE A 1 216 ? 7.961 6.066 -10.021 1.00 78.25 216 ILE A C 1
ATOM 1608 O O . ILE A 1 216 ? 8.226 6.736 -9.017 1.00 78.25 216 ILE A O 1
ATOM 1612 N N . ASN A 1 217 ? 6.858 6.207 -10.739 1.00 81.44 217 ASN A N 1
ATOM 1613 C CA . ASN A 1 217 ? 5.791 7.132 -10.413 1.00 81.44 217 ASN A CA 1
ATOM 1614 C C . ASN A 1 217 ? 4.633 6.324 -9.835 1.00 81.44 217 ASN A C 1
ATOM 1616 O O . ASN A 1 217 ? 4.154 5.377 -10.456 1.00 81.44 217 ASN A O 1
ATOM 1620 N N . MET A 1 218 ? 4.192 6.673 -8.630 1.00 82.38 218 MET A N 1
ATOM 1621 C CA . MET A 1 218 ? 3.026 6.047 -8.020 1.00 82.38 218 MET A CA 1
ATOM 1622 C C . MET A 1 218 ? 1.936 7.088 -7.860 1.00 82.38 218 MET A C 1
ATOM 1624 O O . MET A 1 218 ? 2.191 8.206 -7.415 1.00 82.38 218 MET A O 1
ATOM 1628 N N . ARG A 1 219 ? 0.713 6.704 -8.193 1.00 85.75 219 ARG A N 1
ATOM 1629 C CA . ARG A 1 219 ? -0.476 7.496 -7.939 1.00 85.75 219 ARG A CA 1
ATOM 1630 C C . ARG A 1 219 ? -1.452 6.656 -7.137 1.00 85.75 219 ARG A C 1
ATOM 1632 O O . ARG A 1 219 ? -1.639 5.487 -7.458 1.00 85.75 219 ARG A O 1
ATOM 1639 N N . VAL A 1 220 ? -2.031 7.219 -6.084 1.00 81.50 220 VAL A N 1
ATOM 1640 C CA . VAL A 1 220 ? -3.029 6.542 -5.242 1.00 81.50 220 VAL A CA 1
ATOM 1641 C C . VAL A 1 220 ? -4.223 7.467 -5.121 1.00 81.50 220 VAL A C 1
ATOM 1643 O O . VAL A 1 220 ? -4.084 8.580 -4.624 1.00 81.50 220 VAL A O 1
ATOM 1646 N N . ALA A 1 221 ? -5.377 7.031 -5.622 1.00 82.69 221 ALA A N 1
ATOM 1647 C CA . ALA A 1 221 ? -6.602 7.827 -5.675 1.00 82.69 221 ALA A CA 1
ATOM 1648 C C . ALA A 1 221 ? -6.394 9.242 -6.269 1.00 82.69 221 ALA A C 1
ATOM 1650 O O . ALA A 1 221 ? -7.021 10.207 -5.842 1.00 82.69 221 ALA A O 1
ATOM 1651 N N . GLY A 1 222 ? -5.506 9.376 -7.263 1.00 76.56 222 GLY A N 1
ATOM 1652 C CA . GLY A 1 222 ? -5.169 10.660 -7.889 1.00 76.56 222 GLY A CA 1
ATOM 1653 C C . GLY A 1 222 ? -4.035 11.452 -7.221 1.00 76.56 222 GLY A C 1
ATOM 1654 O O . GLY A 1 222 ? -3.490 12.355 -7.855 1.00 76.56 222 GLY A O 1
ATOM 1655 N N . GLU A 1 223 ? -3.616 11.109 -6.000 1.00 79.44 223 GLU A N 1
ATOM 1656 C CA . GLU A 1 223 ? -2.467 11.747 -5.347 1.00 79.44 223 GLU A CA 1
ATOM 1657 C C . GLU A 1 223 ? -1.150 11.182 -5.879 1.00 79.44 223 GLU A C 1
ATOM 1659 O O . GLU A 1 223 ? -0.960 9.967 -5.938 1.00 79.44 223 GLU A O 1
ATOM 1664 N N . HIS A 1 224 ? -0.233 12.069 -6.269 1.00 79.56 224 HIS A N 1
ATOM 1665 C CA . HIS A 1 224 ? 1.053 11.700 -6.849 1.00 79.56 224 HIS A CA 1
ATOM 1666 C C . HIS A 1 224 ? 2.134 11.549 -5.779 1.00 79.56 224 HIS A C 1
ATOM 1668 O O . HIS A 1 224 ? 2.413 12.471 -5.012 1.00 79.56 224 HIS A O 1
ATOM 1674 N N . PHE A 1 225 ? 2.822 10.413 -5.812 1.00 72.31 225 PHE A N 1
ATOM 1675 C CA . PHE A 1 225 ? 3.971 10.110 -4.975 1.00 72.31 225 PHE A CA 1
ATOM 1676 C C . PHE A 1 225 ? 5.189 9.896 -5.873 1.00 72.31 225 PHE A C 1
ATOM 1678 O O . PHE A 1 225 ? 5.255 8.942 -6.652 1.00 72.31 225 PHE A O 1
ATOM 1685 N N . GLN A 1 226 ? 6.165 10.798 -5.757 1.00 65.94 226 GLN A N 1
ATOM 1686 C CA . GLN A 1 226 ? 7.477 10.640 -6.380 1.00 65.94 226 GLN A CA 1
ATOM 1687 C C . GLN A 1 226 ? 8.494 10.179 -5.340 1.00 65.94 226 GLN A C 1
ATOM 1689 O O . GLN A 1 226 ? 8.646 10.797 -4.285 1.00 65.94 226 GLN A O 1
ATOM 1694 N N . PHE A 1 227 ? 9.232 9.117 -5.659 1.00 62.56 227 PHE A N 1
ATOM 1695 C CA . PHE A 1 227 ? 10.237 8.554 -4.759 1.00 62.56 227 PHE A CA 1
ATOM 1696 C C . PHE A 1 227 ? 11.650 8.909 -5.209 1.00 62.56 227 PHE A C 1
ATOM 1698 O O . PHE A 1 227 ? 12.037 8.692 -6.359 1.00 62.56 227 PHE A O 1
ATOM 1705 N N . ALA A 1 228 ? 12.454 9.409 -4.268 1.00 50.44 228 ALA A N 1
ATOM 1706 C CA . ALA A 1 228 ? 13.862 9.717 -4.507 1.00 50.44 228 ALA A CA 1
ATOM 1707 C C . ALA A 1 228 ? 14.733 8.450 -4.629 1.00 50.44 228 ALA A C 1
ATOM 1709 O O . ALA A 1 228 ? 15.789 8.489 -5.264 1.00 50.44 228 ALA A O 1
ATOM 1710 N N . ALA A 1 229 ? 14.307 7.335 -4.019 1.00 54.38 229 ALA A N 1
ATOM 1711 C CA . ALA A 1 229 ? 14.983 6.047 -4.111 1.00 54.38 229 ALA A CA 1
ATOM 1712 C C . ALA A 1 229 ? 14.020 4.855 -3.937 1.00 54.38 229 ALA A C 1
ATOM 1714 O O . ALA A 1 229 ? 13.127 4.891 -3.089 1.00 54.38 229 ALA A O 1
ATOM 1715 N N . LEU A 1 230 ? 14.259 3.771 -4.686 1.00 54.28 230 LEU A N 1
ATOM 1716 C CA . LEU A 1 230 ? 13.628 2.472 -4.474 1.00 54.28 230 LEU A CA 1
ATOM 1717 C C . LEU A 1 230 ? 14.523 1.628 -3.547 1.00 54.28 230 LEU A C 1
ATOM 1719 O O . LEU A 1 230 ? 15.750 1.605 -3.658 1.00 54.28 230 LEU A O 1
ATOM 1723 N N . HIS A 1 231 ? 13.920 0.939 -2.591 1.00 50.97 231 HIS A N 1
ATOM 1724 C CA . HIS A 1 231 ? 14.595 -0.057 -1.773 1.00 50.97 231 HIS A CA 1
ATOM 1725 C C . HIS A 1 231 ? 13.881 -1.391 -1.964 1.00 50.97 231 HIS A C 1
ATOM 1727 O O . HIS A 1 231 ? 12.708 -1.547 -1.629 1.00 50.97 231 HIS A O 1
ATOM 1733 N N . MET A 1 232 ? 14.599 -2.359 -2.526 1.00 48.66 232 MET A N 1
ATOM 1734 C CA . MET A 1 232 ? 14.060 -3.685 -2.796 1.00 48.66 232 MET A CA 1
ATOM 1735 C C . MET A 1 232 ? 14.593 -4.667 -1.758 1.00 48.66 232 MET A C 1
ATOM 1737 O O . MET A 1 232 ? 15.806 -4.823 -1.601 1.00 48.66 232 MET A O 1
ATOM 1741 N N . PHE A 1 233 ? 13.686 -5.343 -1.059 1.00 45.62 233 PHE A N 1
ATOM 1742 C CA . PHE A 1 233 ? 13.996 -6.347 -0.049 1.00 45.62 233 PHE A CA 1
ATOM 1743 C C . PHE A 1 233 ? 13.548 -7.712 -0.549 1.00 45.62 233 PHE A C 1
ATOM 1745 O O . PHE A 1 233 ? 12.366 -8.026 -0.503 1.00 45.62 233 PHE A O 1
ATOM 1752 N N . ALA A 1 234 ? 14.481 -8.552 -0.988 1.00 36.81 234 ALA A N 1
ATOM 1753 C CA . ALA A 1 234 ? 14.172 -9.958 -1.216 1.00 36.81 234 ALA A CA 1
ATOM 1754 C C . ALA A 1 234 ? 14.153 -10.694 0.135 1.00 36.81 234 ALA A C 1
ATOM 1756 O O . ALA A 1 234 ? 15.214 -10.865 0.738 1.00 36.81 234 ALA A O 1
ATOM 1757 N N . LEU A 1 235 ? 13.000 -11.186 0.607 1.00 37.56 235 LEU A N 1
ATOM 1758 C CA . LEU A 1 235 ? 12.964 -12.148 1.720 1.00 37.56 235 LEU A CA 1
ATOM 1759 C C . LEU A 1 235 ? 13.251 -13.560 1.189 1.00 37.56 235 LEU A C 1
ATOM 1761 O O . LEU A 1 235 ? 12.480 -14.498 1.361 1.00 37.56 235 LEU A O 1
ATOM 1765 N N . ARG A 1 236 ? 14.410 -13.749 0.551 1.00 33.81 236 ARG A N 1
ATOM 1766 C CA . ARG A 1 236 ? 15.007 -15.083 0.442 1.00 33.81 236 ARG A CA 1
ATOM 1767 C C . ARG A 1 236 ? 16.167 -15.168 1.417 1.00 33.81 236 ARG A C 1
ATOM 1769 O O . ARG A 1 236 ? 17.196 -14.526 1.219 1.00 33.81 236 ARG A O 1
ATOM 1776 N N . SER A 1 237 ? 15.932 -15.951 2.476 1.00 33.75 237 SER A N 1
ATOM 1777 C CA . SER A 1 237 ? 16.907 -16.559 3.392 1.00 33.75 237 SER A CA 1
ATOM 1778 C C . SER A 1 237 ? 18.274 -15.861 3.417 1.00 33.75 237 SER A C 1
ATOM 1780 O O . SER A 1 237 ? 19.164 -16.184 2.635 1.00 33.75 237 SER A O 1
ATOM 1782 N N . GLY A 1 238 ? 18.431 -14.883 4.313 1.00 37.16 238 GLY A N 1
ATOM 1783 C CA . GLY A 1 238 ? 19.743 -14.353 4.703 1.00 37.16 238 GLY A CA 1
ATOM 1784 C C . GLY A 1 238 ? 20.419 -13.355 3.755 1.00 37.16 238 GLY A C 1
ATOM 1785 O O . GLY A 1 238 ? 21.561 -12.979 4.010 1.00 37.16 238 GLY A O 1
ATOM 1786 N N . SER A 1 239 ? 19.757 -12.896 2.692 1.00 40.84 239 SER A N 1
ATOM 1787 C CA . SER A 1 239 ? 20.343 -11.913 1.768 1.00 40.84 239 SER A CA 1
ATOM 1788 C C . SER A 1 239 ? 20.268 -10.481 2.319 1.00 40.84 239 SER A C 1
ATOM 1790 O O . SER A 1 239 ? 19.244 -10.062 2.856 1.00 40.84 239 SER A O 1
ATOM 1792 N N . ILE A 1 240 ? 21.353 -9.713 2.167 1.00 40.84 240 ILE A N 1
ATOM 1793 C CA . ILE A 1 240 ? 21.439 -8.301 2.575 1.00 40.84 240 ILE A CA 1
ATOM 1794 C C . ILE A 1 240 ? 20.529 -7.458 1.659 1.00 40.84 240 ILE A C 1
ATOM 1796 O O . ILE A 1 240 ? 20.565 -7.648 0.441 1.00 40.84 240 ILE A O 1
ATOM 1800 N N . PRO A 1 241 ? 19.736 -6.514 2.198 1.00 44.25 241 PRO A N 1
ATOM 1801 C CA . PRO A 1 241 ? 18.896 -5.635 1.388 1.00 44.25 241 PRO A CA 1
ATOM 1802 C C . PRO A 1 241 ? 19.711 -4.853 0.354 1.00 44.25 241 PRO A C 1
ATOM 1804 O O . PRO A 1 241 ? 20.723 -4.233 0.688 1.00 44.25 241 PRO A O 1
ATOM 1807 N N . MET A 1 242 ? 19.253 -4.841 -0.901 1.00 42.19 242 MET A N 1
ATOM 1808 C CA . MET A 1 242 ? 19.882 -4.049 -1.957 1.00 42.19 242 MET A CA 1
ATOM 1809 C C . MET A 1 242 ? 19.162 -2.712 -2.122 1.00 42.19 242 MET A C 1
ATOM 1811 O O . MET A 1 242 ? 17.967 -2.638 -2.411 1.00 42.19 242 MET A O 1
ATOM 1815 N N . ARG A 1 243 ? 19.920 -1.624 -1.977 1.00 46.94 243 ARG A N 1
ATOM 1816 C CA . ARG A 1 243 ? 19.460 -0.279 -2.326 1.00 46.94 243 ARG A CA 1
ATOM 1817 C C . ARG A 1 243 ? 19.598 -0.094 -3.836 1.00 46.94 243 ARG A C 1
ATOM 1819 O O . ARG A 1 243 ? 20.719 -0.032 -4.331 1.00 46.94 243 ARG A O 1
ATOM 1826 N N . VAL A 1 244 ? 18.480 0.040 -4.542 1.00 48.00 244 VAL A N 1
ATOM 1827 C CA . VAL A 1 244 ? 18.460 0.419 -5.961 1.00 48.00 244 VAL A CA 1
ATOM 1828 C C . VAL A 1 244 ? 17.821 1.797 -6.032 1.00 48.00 244 VAL A C 1
ATOM 1830 O O . VAL A 1 244 ? 16.613 1.897 -6.190 1.00 48.00 244 VAL A O 1
ATOM 1833 N N . PRO A 1 245 ? 18.560 2.894 -5.826 1.00 48.12 245 PRO A N 1
ATOM 1834 C CA . PRO A 1 245 ? 17.920 4.199 -5.871 1.00 48.12 245 PRO A CA 1
ATOM 1835 C C . PRO A 1 245 ? 17.279 4.380 -7.251 1.00 48.12 245 PRO A C 1
ATOM 1837 O O . PRO A 1 245 ? 17.923 4.128 -8.266 1.00 48.12 245 PRO A O 1
ATOM 1840 N N . SER A 1 246 ? 16.010 4.797 -7.267 1.00 47.44 246 SER A N 1
ATOM 1841 C CA . SER A 1 246 ? 15.202 4.964 -8.478 1.00 47.44 246 SER A CA 1
ATOM 1842 C C . SER A 1 246 ? 15.918 5.847 -9.494 1.00 47.44 246 SER A C 1
ATOM 1844 O O . SER A 1 246 ? 15.803 5.612 -10.679 1.00 47.44 246 SER A O 1
ATOM 1846 N N . ARG A 1 247 ? 16.737 6.797 -9.023 1.00 48.50 247 ARG A N 1
ATOM 1847 C CA . ARG A 1 247 ? 17.509 7.730 -9.848 1.00 48.50 247 ARG A CA 1
ATOM 1848 C C . ARG A 1 247 ? 18.991 7.384 -10.043 1.00 48.50 247 ARG A C 1
ATOM 1850 O O . ARG A 1 247 ? 19.724 8.262 -10.490 1.00 48.50 247 ARG A O 1
ATOM 1857 N N . GLN A 1 248 ? 19.502 6.198 -9.673 1.00 48.25 248 GLN A N 1
ATOM 1858 C CA . GLN A 1 248 ? 20.894 5.902 -10.056 1.00 48.25 248 GLN A CA 1
ATOM 1859 C C . GLN A 1 248 ? 20.970 5.571 -11.542 1.00 48.25 248 GLN A C 1
ATOM 1861 O O . GLN A 1 248 ? 20.332 4.612 -11.974 1.00 48.25 248 GLN A O 1
ATOM 1866 N N . PRO A 1 249 ? 21.794 6.304 -12.306 1.00 55.03 249 PRO A N 1
ATOM 1867 C CA . PRO A 1 249 ? 21.983 6.002 -13.707 1.00 55.03 249 PRO A CA 1
ATOM 1868 C C . PRO A 1 249 ? 22.617 4.622 -13.869 1.00 55.03 249 PRO A C 1
ATOM 1870 O O . PRO A 1 249 ? 23.592 4.275 -13.179 1.00 55.03 249 PRO A O 1
ATOM 1873 N N . VAL A 1 250 ? 22.071 3.834 -14.789 1.00 62.25 250 VAL A N 1
ATOM 1874 C CA . VAL A 1 250 ? 22.677 2.582 -15.236 1.00 62.25 250 VAL A CA 1
ATOM 1875 C C . VAL A 1 250 ? 23.940 2.940 -16.000 1.00 62.25 250 VAL A C 1
ATOM 1877 O O . VAL A 1 250 ? 23.877 3.206 -17.188 1.00 62.25 250 VAL A O 1
ATOM 1880 N N . LYS A 1 251 ? 25.097 2.983 -15.328 1.00 69.94 251 LYS A N 1
ATOM 1881 C CA . LYS A 1 251 ? 26.353 3.445 -15.949 1.00 69.94 251 LYS A CA 1
ATOM 1882 C C . LYS A 1 251 ? 26.551 2.789 -17.318 1.00 69.94 251 LYS A C 1
ATOM 1884 O O . LYS A 1 251 ? 26.722 1.575 -17.366 1.00 69.94 251 LYS A O 1
ATOM 1889 N N . ALA A 1 252 ? 26.634 3.582 -18.388 1.00 73.81 252 ALA A N 1
ATOM 1890 C CA . ALA A 1 252 ? 26.701 3.078 -19.764 1.00 73.81 252 ALA A CA 1
ATOM 1891 C C . ALA A 1 252 ? 27.799 2.016 -19.975 1.00 73.81 252 ALA A C 1
ATOM 1893 O O . ALA A 1 252 ? 27.592 1.013 -20.646 1.00 73.81 252 ALA A O 1
ATOM 1894 N N . LYS A 1 253 ? 28.946 2.164 -19.295 1.00 79.81 253 LYS A N 1
ATOM 1895 C CA . LYS A 1 253 ? 30.055 1.188 -19.312 1.00 79.81 253 LYS A CA 1
ATOM 1896 C C . LYS A 1 253 ? 29.736 -0.201 -18.735 1.00 79.81 253 LYS A C 1
ATOM 1898 O O . LYS A 1 253 ? 30.594 -1.076 -18.771 1.00 79.81 253 LYS A O 1
ATOM 1903 N N . LYS A 1 254 ? 28.590 -0.361 -18.075 1.00 77.81 254 LYS A N 1
ATOM 1904 C CA . LYS A 1 254 ? 28.122 -1.615 -17.474 1.00 77.81 254 LYS A CA 1
ATOM 1905 C C . LYS A 1 254 ? 27.022 -2.280 -18.299 1.00 77.81 254 LYS A C 1
ATOM 1907 O O . LYS A 1 254 ? 26.515 -3.304 -17.861 1.00 77.81 254 LYS A O 1
ATOM 1912 N N . LEU A 1 255 ? 26.646 -1.704 -19.440 1.00 81.19 255 LEU A N 1
ATOM 1913 C CA . LEU A 1 255 ? 25.679 -2.315 -20.340 1.00 81.19 255 LEU A CA 1
ATOM 1914 C C . LEU A 1 255 ? 26.304 -3.541 -21.050 1.00 81.19 255 LEU A C 1
ATOM 1916 O O . LEU A 1 255 ? 27.491 -3.489 -21.389 1.00 81.19 255 LEU A O 1
ATOM 1920 N N . PRO A 1 256 ? 25.536 -4.626 -21.275 1.00 85.81 256 PRO A N 1
ATOM 1921 C CA . PRO A 1 256 ? 24.138 -4.794 -20.880 1.00 85.81 256 PRO A CA 1
ATOM 1922 C C . PRO A 1 256 ? 23.967 -5.053 -19.373 1.00 85.81 256 PRO A C 1
ATOM 1924 O O . PRO A 1 256 ? 24.789 -5.723 -18.746 1.00 85.81 256 PRO A O 1
ATOM 1927 N N . GLN A 1 257 ? 22.890 -4.529 -18.781 1.00 81.50 257 GLN A N 1
ATOM 1928 C CA . GLN A 1 257 ? 22.629 -4.640 -17.342 1.00 81.50 257 GLN A CA 1
ATOM 1929 C C . GLN A 1 257 ? 21.162 -4.970 -17.036 1.00 81.50 257 GLN A C 1
ATOM 1931 O O . GLN A 1 257 ? 20.249 -4.312 -17.528 1.00 81.50 257 GLN A O 1
ATOM 1936 N N . TYR A 1 258 ? 20.947 -5.934 -16.136 1.00 78.31 258 TYR A N 1
ATOM 1937 C CA . TYR A 1 258 ? 19.630 -6.244 -15.578 1.00 78.31 258 TYR A CA 1
ATOM 1938 C C . TYR A 1 258 ? 19.152 -5.172 -14.596 1.00 78.31 258 TYR A C 1
ATOM 1940 O O . TYR A 1 258 ? 19.888 -4.781 -13.682 1.00 78.31 258 TYR A O 1
ATOM 1948 N N . LEU A 1 259 ? 17.891 -4.771 -14.745 1.00 76.94 259 LEU A N 1
ATOM 1949 C CA . LEU A 1 259 ? 17.162 -3.889 -13.838 1.00 76.94 259 LEU A CA 1
ATOM 1950 C C . LEU A 1 259 ? 15.896 -4.599 -13.356 1.00 76.94 259 LEU A C 1
ATOM 1952 O O . LEU A 1 259 ? 15.159 -5.185 -14.148 1.00 76.94 259 LEU A O 1
ATOM 1956 N N . SER A 1 260 ? 15.648 -4.535 -12.051 1.00 75.62 260 SER A N 1
ATOM 1957 C CA . SER A 1 260 ? 14.475 -5.129 -11.408 1.00 75.62 260 SER A CA 1
ATOM 1958 C C . SER A 1 260 ? 13.688 -4.030 -10.707 1.00 75.62 260 SER A C 1
ATOM 1960 O O . SER A 1 260 ? 14.275 -3.178 -10.040 1.00 75.62 260 SER A O 1
ATOM 1962 N N . PHE A 1 261 ? 12.367 -4.081 -10.833 1.00 74.19 261 PHE A N 1
ATOM 1963 C CA . PHE A 1 261 ? 11.409 -3.155 -10.237 1.00 74.19 261 PHE A CA 1
ATOM 1964 C C . PHE A 1 261 ? 10.290 -3.982 -9.592 1.00 74.19 261 PHE A C 1
ATOM 1966 O O . PHE A 1 261 ? 9.222 -4.169 -10.166 1.00 74.19 261 PHE A O 1
ATOM 1973 N N . GLY A 1 262 ? 10.554 -4.592 -8.436 1.00 71.50 262 GLY A N 1
ATOM 1974 C CA . GLY A 1 262 ? 9.723 -5.731 -8.013 1.00 71.50 262 GLY A CA 1
ATOM 1975 C C . GLY A 1 262 ? 9.903 -6.912 -8.986 1.00 71.50 262 GLY A C 1
ATOM 1976 O O . GLY A 1 262 ? 11.000 -7.099 -9.525 1.00 71.50 262 GLY A O 1
ATOM 1977 N N . SER A 1 263 ? 8.839 -7.675 -9.264 1.00 72.38 263 SER A N 1
ATOM 1978 C CA . SER A 1 263 ? 8.882 -8.758 -10.268 1.00 72.38 263 SER A CA 1
ATOM 1979 C C . SER A 1 263 ? 8.956 -8.301 -11.719 1.00 72.38 263 SER A C 1
ATOM 1981 O O . SER A 1 263 ? 9.229 -9.133 -12.589 1.00 72.38 263 SER A O 1
ATOM 1983 N N . ALA A 1 264 ? 8.755 -7.013 -12.002 1.00 78.00 264 ALA A N 1
ATOM 1984 C CA . ALA A 1 264 ? 9.020 -6.478 -13.328 1.00 78.00 264 ALA A CA 1
ATOM 1985 C C . ALA A 1 264 ? 10.535 -6.400 -13.556 1.00 78.00 264 ALA A C 1
ATOM 1987 O O . ALA A 1 264 ? 11.280 -5.889 -12.712 1.00 78.00 264 ALA A O 1
ATOM 1988 N N . GLN A 1 265 ? 11.003 -6.929 -14.683 1.00 81.44 265 GLN A N 1
ATOM 1989 C CA . GLN A 1 265 ? 12.424 -6.994 -15.014 1.00 81.44 265 GLN A CA 1
ATOM 1990 C C . GLN A 1 265 ? 12.656 -6.642 -16.473 1.00 81.44 265 GLN A C 1
ATOM 1992 O O . GLN A 1 265 ? 11.928 -7.082 -17.367 1.00 81.44 265 GLN A O 1
ATOM 1997 N N . LEU A 1 266 ? 13.727 -5.893 -16.705 1.00 84.81 266 LEU A N 1
ATOM 1998 C CA . LEU A 1 266 ? 14.245 -5.622 -18.035 1.00 84.81 266 LEU A CA 1
ATOM 1999 C C . LEU A 1 266 ? 15.767 -5.751 -18.054 1.00 84.81 266 LEU A C 1
ATOM 2001 O O . LEU A 1 266 ? 16.430 -5.630 -17.021 1.00 84.81 266 LEU A O 1
ATOM 2005 N N . MET A 1 267 ? 16.324 -5.966 -19.237 1.00 85.88 267 MET A N 1
ATOM 2006 C CA . MET A 1 267 ? 17.746 -5.798 -19.495 1.00 85.88 267 MET A CA 1
ATOM 2007 C C . MET A 1 267 ? 17.950 -4.541 -20.329 1.00 85.88 267 MET A C 1
ATOM 2009 O O . MET A 1 267 ? 17.463 -4.454 -21.449 1.00 85.88 267 MET A O 1
ATOM 2013 N N . ALA A 1 268 ? 18.694 -3.573 -19.805 1.00 86.94 268 ALA A N 1
ATOM 2014 C CA . ALA A 1 268 ? 19.170 -2.457 -20.605 1.00 86.94 268 ALA A CA 1
ATOM 2015 C C . ALA A 1 268 ? 20.327 -2.942 -21.485 1.00 86.94 268 ALA A C 1
ATOM 2017 O O . ALA A 1 268 ? 21.345 -3.379 -20.950 1.00 86.94 268 ALA A O 1
ATOM 2018 N N . GLN A 1 269 ? 20.168 -2.877 -22.807 1.00 89.19 269 GLN A N 1
ATOM 2019 C CA . GLN A 1 269 ? 21.143 -3.381 -23.779 1.00 89.19 269 GLN A CA 1
ATOM 2020 C C . GLN A 1 269 ? 22.105 -2.287 -24.235 1.00 89.19 269 GLN A C 1
ATOM 2022 O O . GLN A 1 269 ? 23.322 -2.450 -24.180 1.00 89.19 269 GLN A O 1
ATOM 2027 N N . ALA A 1 270 ? 21.560 -1.154 -24.672 1.00 89.44 270 ALA A N 1
ATOM 2028 C CA . ALA A 1 270 ? 22.333 -0.064 -25.252 1.00 89.44 270 ALA A CA 1
ATOM 2029 C C . ALA A 1 270 ? 21.622 1.278 -25.076 1.00 89.44 270 ALA A C 1
ATOM 2031 O O . ALA A 1 270 ? 20.420 1.331 -24.809 1.00 89.44 270 ALA A O 1
ATOM 2032 N N . ILE A 1 271 ? 22.375 2.359 -25.269 1.00 88.44 271 ILE A N 1
ATOM 2033 C CA . ILE A 1 271 ? 21.840 3.710 -25.397 1.00 88.44 271 ILE A CA 1
ATOM 2034 C C . ILE A 1 271 ? 22.441 4.387 -26.623 1.00 88.44 271 ILE A C 1
ATOM 2036 O O . ILE A 1 271 ? 23.652 4.319 -26.843 1.00 88.44 271 ILE A O 1
ATOM 2040 N N . ASP A 1 272 ? 21.596 5.026 -27.422 1.00 88.94 272 ASP A N 1
ATOM 2041 C CA . ASP A 1 272 ? 22.048 5.875 -28.516 1.00 88.94 272 ASP A CA 1
ATOM 2042 C C . ASP A 1 272 ? 22.464 7.242 -27.941 1.00 88.94 272 ASP A C 1
ATOM 2044 O O . ASP A 1 272 ? 21.630 7.949 -27.374 1.00 88.94 272 ASP A O 1
ATOM 2048 N N . PRO A 1 273 ? 23.739 7.650 -28.065 1.00 84.56 273 PRO A N 1
ATOM 2049 C CA . PRO A 1 273 ? 24.224 8.897 -27.479 1.00 84.56 273 PRO A CA 1
ATOM 2050 C C . PRO A 1 273 ? 23.673 10.160 -28.163 1.00 84.56 273 PRO A C 1
ATOM 2052 O O . PRO A 1 273 ? 23.785 11.246 -27.593 1.00 84.56 273 PRO A O 1
ATOM 2055 N N . PHE A 1 274 ? 23.112 10.042 -29.370 1.00 86.38 274 PHE A N 1
ATOM 2056 C CA . PHE A 1 274 ? 22.561 11.157 -30.140 1.00 86.38 274 PHE A CA 1
ATOM 2057 C C . PHE A 1 274 ? 21.061 11.302 -29.929 1.00 86.38 274 PHE A C 1
ATOM 2059 O O . PHE A 1 274 ? 20.584 12.405 -29.668 1.00 86.38 274 PHE A O 1
ATOM 2066 N N . THR A 1 275 ? 20.319 10.200 -30.043 1.00 89.25 275 THR A N 1
ATOM 2067 C CA . THR A 1 275 ? 18.858 10.222 -29.873 1.00 89.25 275 THR A CA 1
ATOM 2068 C C . THR A 1 275 ? 18.426 10.063 -28.423 1.00 89.25 275 THR A C 1
ATOM 2070 O O . THR A 1 275 ? 17.259 10.296 -28.120 1.00 89.25 275 THR A O 1
ATOM 2073 N N . ARG A 1 276 ? 19.352 9.666 -27.539 1.00 88.94 276 ARG A N 1
ATOM 2074 C CA . ARG A 1 276 ? 19.097 9.302 -26.139 1.00 88.94 276 ARG A CA 1
ATOM 2075 C C . ARG A 1 276 ? 18.072 8.184 -25.975 1.00 88.94 276 ARG A C 1
ATOM 2077 O O . ARG A 1 276 ? 17.534 7.993 -24.897 1.00 88.94 276 ARG A O 1
ATOM 2084 N N . ALA A 1 277 ? 17.802 7.421 -27.032 1.00 91.38 277 ALA A N 1
ATOM 2085 C CA . ALA A 1 277 ? 16.910 6.279 -26.955 1.00 91.38 277 ALA A CA 1
ATOM 2086 C C . ALA A 1 277 ? 17.626 5.084 -26.313 1.00 91.38 277 ALA A C 1
ATOM 2088 O O . ALA A 1 277 ? 18.781 4.784 -26.642 1.00 91.38 277 ALA A O 1
ATOM 2089 N N . ALA A 1 278 ? 16.932 4.371 -25.429 1.00 89.88 278 ALA A N 1
ATOM 2090 C CA . ALA A 1 278 ? 17.441 3.150 -24.816 1.00 89.88 278 ALA A CA 1
ATOM 2091 C C . ALA A 1 278 ? 16.900 1.921 -25.549 1.00 89.88 278 ALA A C 1
ATOM 2093 O O . ALA A 1 278 ? 15.708 1.823 -25.812 1.00 89.88 278 ALA A O 1
ATOM 2094 N N . THR A 1 279 ? 17.766 0.956 -25.847 1.00 92.88 279 THR A N 1
ATOM 2095 C CA . THR A 1 279 ? 17.339 -0.378 -26.291 1.00 92.88 279 THR A CA 1
ATOM 2096 C C . THR A 1 279 ? 17.284 -1.294 -25.079 1.00 92.88 279 THR A C 1
ATOM 2098 O O . THR A 1 279 ? 18.275 -1.409 -24.348 1.00 92.88 279 THR A O 1
ATOM 2101 N N . VAL A 1 280 ? 16.141 -1.937 -24.854 1.00 90.31 280 VAL A N 1
ATOM 2102 C CA . VAL A 1 280 ? 15.912 -2.827 -23.715 1.00 90.31 280 VAL A CA 1
ATOM 2103 C C . VAL A 1 280 ? 15.252 -4.133 -24.139 1.00 90.31 280 VAL A C 1
ATOM 2105 O O . VAL A 1 280 ? 14.457 -4.163 -25.073 1.00 90.31 280 VAL A O 1
ATOM 2108 N N . ASP A 1 281 ? 15.511 -5.193 -23.382 1.00 90.25 281 ASP A N 1
ATOM 2109 C CA . ASP A 1 281 ? 14.722 -6.420 -23.442 1.00 90.25 281 ASP A CA 1
ATOM 2110 C C . ASP A 1 281 ? 13.788 -6.454 -22.239 1.00 90.25 281 ASP A C 1
ATOM 2112 O O . ASP A 1 281 ? 14.240 -6.385 -21.093 1.00 90.25 281 ASP A O 1
ATOM 2116 N N . ILE A 1 282 ? 12.484 -6.560 -22.476 1.00 88.19 282 ILE A N 1
ATOM 2117 C CA . ILE A 1 282 ? 11.487 -6.636 -21.407 1.00 88.19 282 ILE A CA 1
ATOM 2118 C C . ILE A 1 282 ? 11.256 -8.113 -21.076 1.00 88.19 282 ILE A C 1
ATOM 2120 O O . ILE A 1 282 ? 10.621 -8.843 -21.840 1.00 88.19 282 ILE A O 1
ATOM 2124 N N . LEU A 1 283 ? 11.784 -8.547 -19.929 1.00 84.75 283 LEU A N 1
ATOM 2125 C CA . LEU A 1 283 ? 11.905 -9.959 -19.548 1.00 84.75 283 LEU A CA 1
ATOM 2126 C C . LEU A 1 283 ? 10.695 -10.456 -18.756 1.00 84.75 283 LEU A C 1
ATOM 2128 O O . LEU A 1 283 ? 10.201 -11.565 -18.969 1.00 84.75 283 LEU A O 1
ATOM 2132 N N . SER A 1 284 ? 10.202 -9.634 -17.833 1.00 79.75 284 SER A N 1
ATOM 2133 C CA . SER A 1 284 ? 9.010 -9.931 -17.046 1.00 79.75 284 SER A CA 1
ATOM 2134 C C . SER A 1 284 ? 8.265 -8.662 -16.671 1.00 79.75 284 SER A C 1
ATOM 2136 O O . SER A 1 284 ? 8.846 -7.593 -16.527 1.00 79.75 284 SER A O 1
ATOM 2138 N N . ASP A 1 285 ? 6.957 -8.807 -16.508 1.00 78.44 285 ASP A N 1
ATOM 2139 C CA . ASP A 1 285 ? 6.058 -7.743 -16.070 1.00 78.44 285 ASP A CA 1
ATOM 2140 C C . ASP A 1 285 ? 5.759 -7.869 -14.568 1.00 78.44 285 ASP A C 1
ATOM 2142 O O . ASP A 1 285 ? 6.120 -8.879 -13.953 1.00 78.44 285 ASP A O 1
ATOM 2146 N N . PHE A 1 286 ? 5.059 -6.888 -13.996 1.00 74.94 286 PHE A N 1
ATOM 2147 C CA . PHE A 1 286 ? 4.502 -6.990 -12.652 1.00 74.94 286 PHE A CA 1
ATOM 2148 C C . PHE A 1 286 ? 3.606 -8.224 -12.552 1.00 74.94 286 PHE A C 1
ATOM 2150 O O . PHE A 1 286 ? 2.579 -8.346 -13.232 1.00 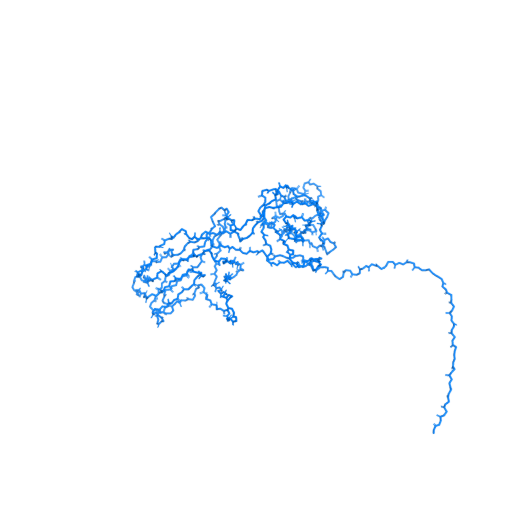74.94 286 PHE A O 1
ATOM 2157 N N . ARG A 1 287 ? 4.007 -9.148 -11.689 1.00 67.69 287 ARG A N 1
ATOM 2158 C CA . ARG A 1 287 ? 3.217 -10.311 -11.307 1.00 67.69 287 ARG A CA 1
ATOM 2159 C C . ARG A 1 287 ? 2.435 -10.004 -10.025 1.00 67.69 287 ARG A C 1
ATOM 2161 O O . ARG A 1 287 ? 2.683 -9.030 -9.317 1.00 67.69 287 ARG A O 1
ATOM 2168 N N . LEU A 1 288 ? 1.424 -10.831 -9.783 1.00 56.97 288 LEU A N 1
ATOM 2169 C CA . LEU A 1 288 ? 0.647 -10.853 -8.548 1.00 56.97 288 LEU A CA 1
ATOM 2170 C C . LEU A 1 288 ? 1.427 -11.654 -7.498 1.00 56.97 288 LEU A C 1
ATOM 2172 O O . LEU A 1 288 ? 1.104 -12.802 -7.214 1.00 56.97 288 LEU A O 1
ATOM 2176 N N . ASP A 1 289 ? 2.508 -11.087 -6.977 1.00 52.41 289 ASP A N 1
ATOM 2177 C CA . ASP A 1 289 ? 3.403 -11.770 -6.036 1.00 52.41 289 ASP A CA 1
ATOM 2178 C C . ASP A 1 289 ? 3.590 -11.003 -4.726 1.00 52.41 289 ASP A C 1
ATOM 2180 O O . ASP A 1 289 ? 4.673 -10.938 -4.164 1.00 52.41 289 ASP A O 1
ATOM 2184 N N . GLY A 1 290 ? 2.486 -10.473 -4.187 1.00 47.84 290 GLY A N 1
ATOM 2185 C CA . GLY A 1 290 ? 2.432 -10.071 -2.779 1.00 47.84 290 GLY A CA 1
ATOM 2186 C C . GLY A 1 290 ? 3.341 -8.898 -2.413 1.00 47.84 290 GLY A C 1
ATOM 2187 O O . GLY A 1 290 ? 3.623 -8.710 -1.232 1.00 47.84 290 GLY A O 1
ATOM 2188 N N . PHE A 1 291 ? 3.772 -8.091 -3.389 1.00 55.91 291 PHE A N 1
ATOM 2189 C CA . PHE A 1 291 ? 4.546 -6.891 -3.096 1.00 55.91 291 PHE A CA 1
ATOM 2190 C C . PHE A 1 291 ? 3.766 -5.986 -2.191 1.00 55.91 291 PHE A C 1
ATOM 2192 O O . PHE A 1 291 ? 2.702 -5.515 -2.565 1.00 55.91 291 PHE A O 1
ATOM 2199 N N . VAL A 1 292 ? 4.324 -5.704 -1.029 1.00 55.50 292 VAL A N 1
ATOM 2200 C CA . VAL A 1 292 ? 3.791 -4.667 -0.167 1.00 55.50 292 VAL A CA 1
ATOM 2201 C C . VAL A 1 292 ? 4.605 -3.411 -0.424 1.00 55.50 292 VAL A C 1
ATOM 2203 O O . VAL A 1 292 ? 5.767 -3.315 -0.044 1.00 55.50 292 VAL A O 1
ATOM 2206 N N . ILE A 1 293 ? 3.998 -2.452 -1.106 1.00 61.62 293 ILE A N 1
ATOM 2207 C CA . ILE A 1 293 ? 4.561 -1.132 -1.325 1.00 61.62 293 ILE A CA 1
ATOM 2208 C C . ILE A 1 293 ? 4.224 -0.276 -0.110 1.00 61.62 293 ILE A C 1
ATOM 2210 O O . ILE A 1 293 ? 3.063 0.078 0.106 1.00 61.62 293 ILE A O 1
ATOM 2214 N N . GLN A 1 294 ? 5.239 0.076 0.676 1.00 62.03 294 GLN A N 1
ATOM 2215 C CA . GLN A 1 294 ? 5.088 1.026 1.774 1.00 62.03 294 GLN A CA 1
ATOM 2216 C C . GLN A 1 294 ? 5.794 2.340 1.414 1.00 62.03 294 GLN A C 1
ATOM 2218 O O . GLN A 1 294 ? 7.030 2.377 1.397 1.00 62.03 294 GLN A O 1
ATOM 2223 N N . PRO A 1 295 ? 5.051 3.418 1.103 1.00 55.78 295 PRO A N 1
ATOM 2224 C CA . PRO A 1 295 ? 5.656 4.723 0.913 1.00 55.78 295 PRO A CA 1
ATOM 2225 C C . PRO A 1 295 ? 6.078 5.259 2.281 1.00 55.78 295 PRO A C 1
ATOM 2227 O O . PRO A 1 295 ? 5.246 5.552 3.138 1.00 55.78 295 PRO A O 1
ATOM 2230 N N . LEU A 1 296 ? 7.381 5.400 2.493 1.00 58.12 296 LEU A N 1
ATOM 2231 C CA . LEU A 1 296 ? 7.885 6.342 3.488 1.00 58.12 296 LEU A CA 1
ATOM 2232 C C . LEU A 1 296 ? 8.169 7.674 2.782 1.00 58.12 296 LEU A C 1
ATOM 2234 O O . LEU A 1 296 ? 8.402 7.659 1.572 1.00 58.12 296 LEU A O 1
ATOM 2238 N N . PRO A 1 297 ? 8.223 8.814 3.499 1.00 49.38 297 PRO A N 1
ATOM 2239 C CA . PRO A 1 297 ? 8.347 10.158 2.913 1.00 49.38 297 PRO A CA 1
ATOM 2240 C C . PRO A 1 297 ? 9.539 10.395 1.961 1.00 49.38 297 PRO A C 1
ATOM 2242 O O . PRO A 1 297 ? 9.695 11.492 1.440 1.00 49.38 297 PRO A O 1
ATOM 2245 N N . GLN A 1 298 ? 10.410 9.403 1.751 1.00 48.50 298 GLN A N 1
ATOM 2246 C CA . GLN A 1 298 ? 11.574 9.464 0.864 1.00 48.50 298 GLN A CA 1
ATOM 2247 C C . GLN A 1 298 ? 11.879 8.143 0.127 1.00 48.50 298 GLN A C 1
ATOM 2249 O O . GLN A 1 298 ? 12.735 8.133 -0.760 1.00 48.50 298 GLN A O 1
ATOM 2254 N N . TYR A 1 299 ? 11.212 7.035 0.474 1.00 52.00 299 TYR A N 1
ATOM 2255 C CA . TYR A 1 299 ? 11.617 5.687 0.067 1.00 52.00 299 TYR A CA 1
ATOM 2256 C C . TYR A 1 299 ? 10.419 4.806 -0.261 1.00 52.00 299 TYR A C 1
ATOM 2258 O O . TYR A 1 299 ? 9.421 4.817 0.461 1.00 52.00 299 TYR A O 1
ATOM 2266 N N . LEU A 1 300 ? 10.571 3.993 -1.304 1.00 51.31 300 LEU A N 1
ATOM 2267 C CA . LEU A 1 300 ? 9.649 2.912 -1.625 1.00 51.31 300 LEU A CA 1
ATOM 2268 C C . LEU A 1 300 ? 10.234 1.577 -1.169 1.00 51.31 300 LEU A C 1
ATOM 2270 O O . LEU A 1 300 ? 11.313 1.212 -1.635 1.00 51.31 300 LEU A O 1
ATOM 2274 N N . TYR A 1 301 ? 9.540 0.861 -0.288 1.00 55.72 301 TYR A N 1
ATOM 2275 C CA . TYR A 1 301 ? 9.915 -0.495 0.119 1.00 55.72 301 TYR A CA 1
ATOM 2276 C C . TYR A 1 301 ? 9.136 -1.511 -0.708 1.00 55.72 301 TYR A C 1
ATOM 2278 O O . TYR A 1 301 ? 7.923 -1.375 -0.836 1.00 55.72 301 TYR A O 1
ATOM 2286 N N . ILE A 1 302 ? 9.829 -2.513 -1.253 1.00 55.03 302 ILE A N 1
ATOM 2287 C CA . ILE A 1 302 ? 9.221 -3.670 -1.922 1.00 55.03 302 ILE A CA 1
ATOM 2288 C C . ILE A 1 302 ? 9.653 -4.935 -1.180 1.00 55.03 302 ILE A C 1
ATOM 2290 O O . ILE A 1 302 ? 10.854 -5.196 -1.095 1.00 55.03 302 ILE A O 1
ATOM 2294 N N . TYR A 1 303 ? 8.688 -5.708 -0.682 1.00 52.19 303 TYR A N 1
ATOM 2295 C CA . TYR A 1 303 ? 8.896 -7.003 -0.021 1.00 52.19 303 TYR A CA 1
ATOM 2296 C C . TYR A 1 303 ? 8.472 -8.145 -0.956 1.00 52.19 303 TYR A C 1
ATOM 2298 O O . TYR A 1 303 ? 7.430 -8.024 -1.593 1.00 52.19 303 TYR A O 1
ATOM 2306 N N . TYR A 1 304 ? 9.279 -9.208 -1.038 1.00 50.09 304 TYR A N 1
ATOM 2307 C CA . TYR A 1 304 ? 9.007 -10.450 -1.788 1.00 50.09 304 TYR A CA 1
ATOM 2308 C C . TYR A 1 304 ? 8.736 -11.607 -0.840 1.00 50.09 304 TYR A C 1
ATOM 2310 O O . TYR A 1 304 ? 9.382 -11.591 0.230 1.00 50.09 304 TYR A O 1
#

pLDDT: mean 71.61, std 20.31, range [23.03, 97.06]

Secondary structure (DSSP, 8-state):
----------------------------PPPPEEEE--EEEEPP--SS--EEEEEE-TT-EEEEEEEEEEEEEEESS-EEEEETTEEEEE-TT--EEEEEEEESTTGGGSPTT-EEEEESS-EEHHHHHHHHHTTT-HHHHHHEEEEEEEEEEESSSSSEEEEEEEEEE-SGGG-S-EEEEEEEEEEEEEEEPSSS-EEEEEEEEEETTTEEEEEEEEEETTEEEE-SEEEEE--STTPPPEEE-TT----GGG-SEEEEETTEEEEEEEE-TTT-PEEEEEEEPPPSS--EEEEETTEEEEE-